Protein AF-A0A522ZZD4-F1 (afdb_monomer_lite)

Structure (mmCIF, N/CA/C/O backbone):
data_AF-A0A522ZZD4-F1
#
_entry.id   AF-A0A522ZZD4-F1
#
loop_
_atom_site.group_PDB
_atom_site.id
_atom_site.type_symbol
_atom_site.label_atom_id
_atom_site.label_alt_id
_atom_site.label_comp_id
_atom_site.label_asym_id
_atom_site.label_entity_id
_atom_site.label_seq_id
_atom_site.pdbx_PDB_ins_code
_atom_site.Cartn_x
_atom_site.Cartn_y
_atom_site.Cartn_z
_atom_site.occupancy
_atom_site.B_iso_or_equiv
_atom_site.auth_seq_id
_atom_site.auth_comp_id
_atom_site.auth_asym_id
_atom_site.auth_atom_id
_atom_site.pdbx_PDB_model_num
ATOM 1 N N . MET A 1 1 ? -0.680 14.739 0.933 1.00 58.50 1 MET A N 1
ATOM 2 C CA . MET A 1 1 ? 0.690 14.247 0.681 1.00 58.50 1 MET A CA 1
ATOM 3 C C . MET A 1 1 ? 0.895 14.346 -0.811 1.00 58.50 1 MET A C 1
ATOM 5 O O . MET A 1 1 ? 0.303 13.555 -1.534 1.00 58.50 1 MET A O 1
ATOM 9 N N . GLU A 1 2 ? 1.582 15.390 -1.259 1.00 68.25 2 GLU A N 1
ATOM 10 C CA . GLU A 1 2 ? 1.683 15.702 -2.690 1.00 68.25 2 GLU A CA 1
ATOM 11 C C . GLU A 1 2 ? 3.064 15.352 -3.245 1.00 68.25 2 GLU A C 1
ATOM 13 O O . GLU A 1 2 ? 3.187 15.039 -4.427 1.00 68.25 2 GLU A O 1
ATOM 18 N N . THR A 1 3 ? 4.095 15.348 -2.393 1.00 81.56 3 THR A N 1
ATOM 19 C CA . THR A 1 3 ? 5.483 15.125 -2.807 1.00 81.56 3 THR A CA 1
ATOM 20 C C . THR A 1 3 ? 6.153 13.970 -2.062 1.00 81.56 3 THR A C 1
ATOM 22 O O . THR A 1 3 ? 5.760 13.593 -0.956 1.00 81.56 3 THR A O 1
ATOM 25 N N . VAL A 1 4 ? 7.227 13.437 -2.653 1.00 81.94 4 VAL A N 1
ATOM 26 C CA . VAL A 1 4 ? 8.163 12.505 -1.995 1.00 81.94 4 VAL A CA 1
ATOM 27 C C . VAL A 1 4 ? 8.673 13.079 -0.679 1.00 81.94 4 VAL A C 1
ATOM 29 O O . VAL A 1 4 ? 8.734 12.376 0.328 1.00 81.94 4 VAL A O 1
ATOM 32 N N . GLN A 1 5 ? 9.013 14.368 -0.678 1.00 83.12 5 GLN A N 1
ATOM 33 C CA . GLN A 1 5 ? 9.547 15.032 0.500 1.00 83.12 5 GLN A CA 1
ATOM 34 C C . GLN A 1 5 ? 8.534 15.038 1.650 1.00 83.12 5 GLN A C 1
ATOM 36 O O . GLN A 1 5 ? 8.926 14.834 2.798 1.00 83.12 5 GLN A O 1
ATOM 41 N N . ASP A 1 6 ? 7.239 15.199 1.361 1.00 86.06 6 ASP A N 1
ATOM 42 C CA . ASP A 1 6 ? 6.188 15.111 2.381 1.00 86.06 6 ASP A CA 1
ATOM 43 C C . ASP A 1 6 ? 6.143 13.720 3.015 1.00 86.06 6 ASP A C 1
ATOM 45 O O . ASP A 1 6 ? 6.033 13.601 4.236 1.00 86.06 6 ASP A O 1
ATOM 49 N N . LEU A 1 7 ? 6.246 12.668 2.194 1.00 85.81 7 LEU A N 1
ATOM 50 C CA . LEU A 1 7 ? 6.256 11.290 2.676 1.00 85.81 7 LEU A CA 1
ATOM 51 C C . LEU A 1 7 ? 7.485 11.023 3.553 1.00 85.81 7 LEU A C 1
ATOM 53 O O . LEU A 1 7 ? 7.344 10.495 4.657 1.00 85.81 7 LEU A O 1
ATOM 57 N N . LEU A 1 8 ? 8.673 11.424 3.091 1.00 86.38 8 LEU A N 1
ATOM 58 C CA . LEU A 1 8 ? 9.921 11.310 3.849 1.00 86.38 8 LEU A CA 1
ATOM 59 C C . LEU A 1 8 ? 9.815 12.028 5.199 1.00 86.38 8 LEU A C 1
ATOM 61 O O . LEU A 1 8 ? 10.113 11.438 6.237 1.00 86.38 8 LEU A O 1
ATOM 65 N N . ASN A 1 9 ? 9.326 13.270 5.199 1.00 87.94 9 ASN A N 1
ATOM 66 C CA . ASN A 1 9 ? 9.159 14.071 6.410 1.00 87.94 9 ASN A CA 1
ATOM 67 C C . ASN A 1 9 ? 8.162 13.430 7.385 1.00 87.94 9 ASN A C 1
ATOM 69 O O . ASN A 1 9 ? 8.434 13.362 8.584 1.00 87.94 9 ASN A O 1
ATOM 73 N N . ALA A 1 10 ? 7.029 12.929 6.887 1.00 86.88 10 ALA A N 1
ATOM 74 C CA . ALA A 1 10 ? 6.026 12.255 7.706 1.00 86.88 10 ALA A CA 1
ATOM 75 C C . ALA A 1 10 ? 6.602 10.991 8.362 1.00 86.88 10 ALA A C 1
ATOM 77 O O . ALA A 1 10 ? 6.487 10.808 9.577 1.00 86.88 10 ALA A O 1
ATOM 78 N N . VAL A 1 11 ? 7.278 10.141 7.584 1.00 90.69 11 VAL A N 1
ATOM 79 C CA . VAL A 1 11 ? 7.876 8.899 8.090 1.00 90.69 11 VAL A CA 1
ATOM 80 C C . VAL A 1 11 ? 9.009 9.176 9.082 1.00 90.69 11 VAL A C 1
ATOM 82 O O . VAL A 1 11 ? 9.068 8.524 10.132 1.00 90.69 11 VAL A O 1
ATOM 85 N N . ALA A 1 12 ? 9.855 10.174 8.806 1.00 89.06 12 ALA A N 1
ATOM 86 C CA . ALA A 1 12 ? 10.918 10.627 9.705 1.00 89.06 12 ALA A CA 1
ATOM 87 C C . ALA A 1 12 ? 10.368 11.199 11.022 1.00 89.06 12 ALA A C 1
ATOM 89 O O . ALA A 1 12 ? 10.949 10.973 12.082 1.00 89.06 12 ALA A O 1
ATOM 90 N N . ALA A 1 13 ? 9.206 11.858 10.985 1.00 87.06 13 ALA A N 1
ATOM 91 C CA . ALA A 1 13 ? 8.480 12.315 12.171 1.00 87.06 13 ALA A CA 1
ATOM 92 C C . ALA A 1 13 ? 7.794 11.176 12.957 1.00 87.06 13 ALA A C 1
ATOM 94 O O . ALA A 1 13 ? 7.061 11.434 13.911 1.00 87.06 13 ALA A O 1
ATOM 95 N N . GLY A 1 14 ? 7.999 9.914 12.564 1.00 86.50 14 GLY A N 1
ATOM 96 C CA . GLY A 1 14 ? 7.390 8.749 13.205 1.00 86.50 14 GLY A CA 1
ATOM 97 C C . GLY A 1 14 ? 5.966 8.450 12.735 1.00 86.50 14 GLY A C 1
ATOM 98 O O . GLY A 1 14 ? 5.359 7.496 13.218 1.00 86.50 14 GLY A O 1
ATOM 99 N N . GLN A 1 15 ? 5.427 9.212 11.778 1.00 85.38 15 GLN A N 1
ATOM 100 C CA . GLN A 1 15 ? 4.124 8.902 11.195 1.00 85.38 15 GLN A CA 1
ATOM 101 C C . GLN A 1 15 ? 4.234 7.665 10.302 1.00 85.38 15 GLN A C 1
ATOM 103 O O . GLN A 1 15 ? 5.286 7.358 9.740 1.00 85.38 15 GLN A O 1
ATOM 108 N N . ARG A 1 16 ? 3.139 6.920 10.183 1.00 90.06 16 ARG A N 1
ATOM 109 C CA . ARG A 1 16 ? 3.070 5.689 9.387 1.00 90.06 16 ARG A CA 1
ATOM 110 C C . ARG A 1 16 ? 1.836 5.748 8.496 1.00 90.06 16 ARG A C 1
ATOM 112 O O . ARG A 1 16 ? 0.835 5.101 8.822 1.00 90.06 16 ARG A O 1
ATOM 119 N N . PRO A 1 17 ? 1.862 6.606 7.458 1.00 89.88 17 PRO A N 1
ATOM 120 C CA . PRO A 1 17 ? 0.695 6.848 6.627 1.00 89.88 17 PRO A CA 1
ATOM 121 C C . PRO A 1 17 ? 0.291 5.569 5.894 1.00 89.88 17 PRO A C 1
ATOM 123 O O . PRO A 1 17 ? 1.125 4.725 5.575 1.00 89.88 17 PRO A O 1
ATOM 126 N N . VAL A 1 18 ? -1.002 5.437 5.623 1.00 91.75 18 VAL A N 1
ATOM 127 C CA . VAL A 1 18 ? -1.542 4.391 4.748 1.00 91.75 18 VAL A CA 1
ATOM 128 C C . VAL A 1 18 ? -1.686 4.988 3.361 1.00 91.75 18 VAL A C 1
ATOM 130 O O . VAL A 1 18 ? -2.263 6.066 3.200 1.00 91.75 18 VAL A O 1
ATOM 133 N N . ALA A 1 19 ? -1.173 4.271 2.376 1.00 93.75 19 ALA A N 1
ATOM 134 C CA . ALA A 1 19 ? -1.301 4.597 0.972 1.00 93.75 19 ALA A CA 1
ATOM 135 C C . ALA A 1 19 ? -2.343 3.679 0.320 1.00 93.75 19 ALA A C 1
ATOM 137 O O . ALA A 1 19 ? -2.433 2.496 0.658 1.00 93.75 19 ALA A O 1
ATOM 138 N N . THR A 1 20 ? -3.133 4.230 -0.600 1.00 95.38 20 THR A N 1
ATOM 139 C CA . THR A 1 20 ? -3.886 3.456 -1.593 1.00 95.38 20 THR A CA 1
ATOM 140 C C . THR A 1 20 ? -3.103 3.504 -2.896 1.00 95.38 20 THR A C 1
ATOM 142 O O . THR A 1 20 ? -2.722 4.586 -3.336 1.00 95.38 20 THR A O 1
ATOM 145 N N . PHE A 1 21 ? -2.830 2.349 -3.493 1.00 96.31 21 PHE A N 1
ATOM 146 C CA . PHE A 1 21 ? -2.100 2.287 -4.753 1.00 96.31 21 PHE A CA 1
ATOM 147 C C . PHE A 1 21 ? -3.012 2.652 -5.924 1.00 96.31 21 PHE A C 1
ATOM 149 O O . PHE A 1 21 ? -4.155 2.201 -6.003 1.00 96.31 21 PHE A O 1
ATOM 156 N N . GLU A 1 22 ? -2.509 3.494 -6.816 1.00 96.69 22 GLU A N 1
ATOM 157 C CA . GLU A 1 22 ? -3.235 4.028 -7.964 1.00 96.69 22 GLU A CA 1
ATOM 158 C C . GLU A 1 22 ? -2.970 3.209 -9.226 1.00 96.69 22 GLU A C 1
ATOM 160 O O . GLU A 1 22 ? -2.083 2.356 -9.278 1.00 96.69 22 GLU A O 1
ATOM 165 N N . ARG A 1 23 ? -3.755 3.484 -10.271 1.00 93.94 23 ARG A N 1
ATOM 166 C CA . ARG A 1 23 ? -3.535 2.897 -11.598 1.00 93.94 23 ARG A CA 1
ATOM 167 C C . ARG A 1 23 ? -2.179 3.355 -12.133 1.00 93.94 23 ARG A C 1
ATOM 169 O O . ARG A 1 23 ? -2.006 4.544 -12.389 1.00 93.94 23 ARG A O 1
ATOM 176 N N . GLY A 1 24 ? -1.262 2.412 -12.324 1.00 93.56 24 GLY A N 1
ATOM 177 C CA . GLY A 1 24 ? 0.119 2.680 -12.731 1.00 93.56 24 GLY A CA 1
ATOM 178 C C . GLY A 1 24 ? 1.142 2.143 -11.739 1.00 93.56 24 GLY A C 1
ATOM 179 O O . GLY A 1 24 ? 2.321 2.085 -12.074 1.00 93.56 24 GLY A O 1
ATOM 180 N N . ILE A 1 25 ? 0.712 1.707 -10.546 1.00 96.00 25 ILE A N 1
ATOM 181 C CA . ILE A 1 25 ? 1.588 0.934 -9.661 1.00 96.00 25 ILE A CA 1
ATOM 182 C C . ILE A 1 25 ? 2.073 -0.332 -10.371 1.00 96.00 25 ILE A C 1
ATOM 184 O O . ILE A 1 25 ? 3.252 -0.647 -10.295 1.00 96.00 25 ILE A O 1
ATOM 188 N N . GLU A 1 26 ? 1.196 -0.977 -11.144 1.00 94.56 26 GLU A N 1
ATOM 189 C CA . GLU A 1 26 ? 1.462 -2.232 -11.853 1.00 94.56 26 GLU A CA 1
ATOM 190 C C . GLU A 1 26 ? 2.500 -2.103 -12.981 1.00 94.56 26 GLU A C 1
ATOM 192 O O . GLU A 1 26 ? 2.943 -3.119 -13.509 1.00 94.56 26 GLU A O 1
ATOM 197 N N . ASP A 1 27 ? 2.883 -0.875 -13.351 1.00 93.06 27 ASP A N 1
ATOM 198 C CA . ASP A 1 27 ? 3.942 -0.615 -14.332 1.00 93.06 27 ASP A CA 1
ATOM 199 C C . ASP A 1 27 ? 5.348 -0.800 -13.730 1.00 93.06 27 ASP A C 1
ATOM 201 O O . ASP A 1 27 ? 6.337 -0.768 -14.463 1.00 93.06 27 ASP A O 1
ATOM 205 N N . LEU A 1 28 ? 5.459 -0.940 -12.403 1.00 92.50 28 LEU A N 1
ATOM 206 C CA . LEU A 1 28 ? 6.723 -1.254 -11.746 1.00 92.50 28 LEU A CA 1
ATOM 207 C C . LEU A 1 28 ? 7.068 -2.738 -11.928 1.00 92.50 28 LEU A C 1
ATOM 209 O O . LEU A 1 28 ? 6.207 -3.615 -11.868 1.00 92.50 28 LEU A O 1
ATOM 213 N N . ASP A 1 29 ? 8.353 -3.028 -12.106 1.00 87.38 29 ASP A N 1
ATOM 214 C CA . ASP A 1 29 ? 8.823 -4.400 -12.280 1.00 87.38 29 ASP A CA 1
ATOM 215 C C . ASP A 1 29 ? 8.850 -5.168 -10.944 1.00 87.38 29 ASP A C 1
ATOM 217 O O . ASP A 1 29 ? 9.307 -4.654 -9.923 1.00 87.38 29 ASP A O 1
ATOM 221 N N . ASP A 1 30 ? 8.405 -6.431 -10.971 1.00 86.06 30 ASP A N 1
ATOM 222 C CA . ASP A 1 30 ? 8.463 -7.391 -9.848 1.00 86.06 30 ASP A CA 1
ATOM 223 C C . ASP A 1 30 ? 7.804 -6.907 -8.536 1.00 86.06 30 ASP A C 1
ATOM 225 O O . ASP A 1 30 ? 8.288 -7.131 -7.418 1.00 86.06 30 ASP A O 1
ATOM 229 N N . ILE A 1 31 ? 6.657 -6.239 -8.658 1.00 91.31 31 ILE A N 1
ATOM 230 C CA . ILE A 1 31 ? 5.886 -5.762 -7.509 1.00 91.31 31 ILE A CA 1
ATOM 231 C C . ILE A 1 31 ? 4.614 -6.588 -7.262 1.00 91.31 31 ILE A C 1
ATOM 233 O O . ILE A 1 31 ? 4.010 -7.140 -8.178 1.00 91.31 31 ILE A O 1
ATOM 237 N N . TYR A 1 32 ? 4.206 -6.674 -5.995 1.00 91.56 32 TYR A N 1
ATOM 238 C CA . TYR A 1 32 ? 2.922 -7.248 -5.586 1.00 91.56 32 TYR A CA 1
ATOM 239 C C . TYR A 1 32 ? 1.723 -6.280 -5.705 1.00 91.56 32 TYR A C 1
ATOM 241 O O . TYR A 1 32 ? 0.669 -6.729 -6.153 1.00 91.56 32 TYR A O 1
ATOM 249 N N . PRO A 1 33 ? 1.802 -4.997 -5.283 1.00 95.69 33 PRO A N 1
ATOM 250 C CA . PRO A 1 33 ? 0.608 -4.160 -5.195 1.00 95.69 33 PRO A CA 1
ATOM 251 C C . PRO A 1 33 ? -0.089 -3.918 -6.537 1.00 95.69 33 PRO A C 1
ATOM 253 O O . PRO A 1 33 ? 0.542 -3.573 -7.529 1.00 95.69 33 PRO A O 1
ATOM 256 N N . GLU A 1 34 ? -1.419 -3.995 -6.514 1.00 96.31 34 GLU A N 1
ATOM 257 C CA . GLU A 1 34 ? -2.298 -3.626 -7.627 1.00 96.31 34 GLU A CA 1
ATOM 258 C C . GLU A 1 34 ? -3.122 -2.373 -7.304 1.00 96.31 34 GLU A C 1
ATOM 260 O O . GLU A 1 34 ? -3.325 -2.019 -6.135 1.00 96.31 34 GLU A O 1
ATOM 265 N N . ALA A 1 35 ? -3.661 -1.712 -8.333 1.00 96.69 35 ALA A N 1
ATOM 266 C CA . ALA A 1 35 ? -4.500 -0.535 -8.148 1.00 96.69 35 ALA A CA 1
ATOM 267 C C . ALA A 1 35 ? -5.705 -0.823 -7.229 1.00 96.69 35 ALA A C 1
ATOM 269 O O . ALA A 1 35 ? -6.511 -1.725 -7.472 1.00 96.69 35 ALA A O 1
ATOM 270 N N . GLY A 1 36 ? -5.857 -0.000 -6.190 1.00 95.31 36 GLY A N 1
ATOM 271 C CA . GLY A 1 36 ? -6.879 -0.107 -5.148 1.00 95.31 36 GLY A CA 1
ATOM 272 C C . GLY A 1 36 ? -6.428 -0.845 -3.883 1.00 95.31 36 GLY A C 1
ATOM 273 O O . GLY A 1 36 ? -7.119 -0.763 -2.858 1.00 95.31 36 GLY A O 1
ATOM 274 N N . MET A 1 37 ? -5.280 -1.531 -3.918 1.00 96.31 37 MET A N 1
ATOM 275 C CA . MET A 1 37 ? -4.689 -2.126 -2.721 1.00 96.31 37 MET A CA 1
ATOM 276 C C . MET A 1 37 ? -4.211 -1.054 -1.743 1.00 96.31 37 MET A C 1
ATOM 278 O O . MET A 1 37 ? -4.001 0.108 -2.098 1.00 96.31 37 MET A O 1
ATOM 282 N N . ARG A 1 38 ? -4.036 -1.457 -0.485 1.00 95.62 38 ARG A N 1
ATOM 283 C CA . ARG A 1 38 ? -3.597 -0.585 0.602 1.00 95.62 38 ARG A CA 1
ATOM 284 C C . ARG A 1 38 ? -2.404 -1.165 1.336 1.00 95.62 38 ARG A C 1
ATOM 286 O O . ARG A 1 38 ? -2.330 -2.372 1.564 1.00 95.62 38 ARG A O 1
ATOM 293 N N . ALA A 1 39 ? -1.508 -0.282 1.753 1.00 96.00 39 ALA A N 1
ATOM 294 C CA . ALA A 1 39 ? -0.396 -0.623 2.626 1.00 96.00 39 ALA A CA 1
ATOM 295 C C . ALA A 1 39 ? -0.075 0.522 3.577 1.00 96.00 39 ALA A C 1
ATOM 297 O O . ALA A 1 39 ? -0.264 1.697 3.258 1.00 96.00 39 ALA A O 1
ATOM 298 N N . ARG A 1 40 ? 0.464 0.171 4.741 1.00 95.06 40 ARG A N 1
ATOM 299 C CA . ARG A 1 40 ? 1.110 1.128 5.633 1.00 95.06 40 ARG A CA 1
ATOM 300 C C . ARG A 1 40 ? 2.537 1.367 5.154 1.00 95.06 40 ARG A C 1
ATOM 302 O O . ARG A 1 40 ? 3.289 0.411 4.986 1.00 95.06 40 ARG A O 1
ATOM 309 N N . ILE A 1 41 ? 2.933 2.625 5.016 1.00 95.38 41 ILE A N 1
ATOM 310 C CA . ILE A 1 41 ? 4.328 2.984 4.767 1.00 95.38 41 ILE A CA 1
ATOM 311 C C . ILE A 1 41 ? 5.089 2.926 6.094 1.00 95.38 41 ILE A C 1
ATOM 313 O O . ILE A 1 41 ? 4.774 3.664 7.035 1.00 95.38 41 ILE A O 1
ATOM 317 N N . VAL A 1 42 ? 6.064 2.019 6.187 1.00 95.50 42 VAL A N 1
ATOM 318 C CA . VAL A 1 42 ? 6.827 1.760 7.420 1.00 95.50 42 VAL A CA 1
ATOM 319 C C . VAL A 1 42 ? 8.173 2.472 7.446 1.00 95.50 42 VAL A C 1
ATOM 321 O O . VAL A 1 42 ? 8.581 2.963 8.500 1.00 95.50 42 VAL A O 1
ATOM 324 N N . ALA A 1 43 ? 8.820 2.579 6.290 1.00 94.62 43 ALA A N 1
ATOM 325 C CA . ALA A 1 43 ? 10.065 3.304 6.103 1.00 94.62 43 ALA A CA 1
ATOM 326 C C . ALA A 1 43 ? 10.086 3.937 4.709 1.00 94.62 43 ALA A C 1
ATOM 328 O O . ALA A 1 43 ? 9.447 3.446 3.781 1.00 94.62 43 ALA A O 1
ATOM 329 N N . CYS A 1 44 ? 10.811 5.040 4.581 1.00 93.38 44 CYS A N 1
ATOM 330 C CA . CYS A 1 44 ? 11.059 5.702 3.313 1.00 93.38 44 CYS A CA 1
ATOM 331 C C . CYS A 1 44 ? 12.473 6.278 3.375 1.00 93.38 44 CYS A C 1
ATOM 333 O O . CYS A 1 44 ? 12.819 6.933 4.365 1.00 93.38 44 CYS A O 1
ATOM 335 N N . SER A 1 45 ? 13.293 6.008 2.369 1.00 91.62 45 SER A N 1
ATOM 336 C CA . SER A 1 45 ? 14.638 6.568 2.265 1.00 91.62 45 SER A CA 1
ATOM 337 C C . SER A 1 45 ? 14.962 6.917 0.826 1.00 91.62 45 SER A C 1
ATOM 339 O O . SER A 1 45 ? 14.607 6.180 -0.088 1.00 91.62 45 SER A O 1
ATOM 341 N N . ASP A 1 46 ? 15.677 8.021 0.643 1.00 87.69 46 ASP A N 1
ATOM 342 C CA . ASP A 1 46 ? 16.409 8.249 -0.598 1.00 87.69 46 ASP A CA 1
ATOM 343 C C . ASP A 1 46 ? 17.502 7.175 -0.702 1.00 87.69 46 ASP A C 1
ATOM 345 O O . ASP A 1 46 ? 18.179 6.874 0.295 1.00 87.69 46 ASP A O 1
ATOM 349 N N . SER A 1 47 ? 17.608 6.539 -1.866 1.00 78.56 47 SER A N 1
ATOM 350 C CA . SER A 1 47 ? 18.561 5.467 -2.127 1.00 78.56 47 SER A CA 1
ATOM 351 C C . SER A 1 47 ? 19.954 5.920 -1.713 1.00 78.56 47 SER A C 1
ATOM 353 O O . SER A 1 47 ? 20.426 7.020 -2.022 1.00 78.56 47 SER A O 1
ATOM 355 N N . ARG A 1 48 ? 20.669 5.028 -1.024 1.00 60.69 48 ARG A N 1
ATOM 356 C CA . ARG A 1 48 ? 22.031 5.300 -0.542 1.00 60.69 48 ARG A CA 1
ATOM 357 C C . ARG A 1 48 ? 23.033 5.542 -1.676 1.00 60.69 48 ARG A C 1
ATOM 359 O O . ARG A 1 48 ? 24.170 5.914 -1.390 1.00 60.69 48 ARG A O 1
ATOM 366 N N . TYR A 1 49 ? 22.641 5.306 -2.927 1.00 68.31 49 TYR A N 1
ATOM 367 C CA . TYR A 1 49 ? 23.516 5.348 -4.092 1.00 68.31 49 TYR A CA 1
ATOM 368 C C . TYR A 1 49 ? 23.405 6.645 -4.905 1.00 68.31 49 TYR A C 1
ATOM 370 O O . TYR A 1 49 ? 24.200 6.834 -5.823 1.00 68.31 49 TYR A O 1
ATOM 378 N N . GLY A 1 50 ? 22.494 7.562 -4.550 1.00 73.62 50 GLY A N 1
ATOM 379 C CA . GLY A 1 50 ? 22.370 8.862 -5.224 1.00 73.62 50 GLY A CA 1
ATOM 380 C C . GLY A 1 50 ? 21.938 8.760 -6.691 1.00 73.62 50 GLY A C 1
ATOM 381 O O . GLY A 1 50 ? 22.182 9.670 -7.478 1.00 73.62 50 GLY A O 1
ATOM 382 N N . ASP A 1 51 ? 21.309 7.647 -7.060 1.00 85.00 51 ASP A N 1
ATOM 383 C CA . ASP A 1 51 ? 20.765 7.351 -8.387 1.00 85.00 51 ASP A CA 1
ATOM 384 C C . ASP A 1 51 ? 19.370 7.954 -8.610 1.00 85.00 51 ASP A C 1
ATOM 386 O O . ASP A 1 51 ? 18.769 7.762 -9.667 1.00 85.00 51 ASP A O 1
ATOM 390 N N . GLY A 1 52 ? 18.862 8.715 -7.637 1.00 88.69 52 GLY A N 1
ATOM 391 C CA . GLY A 1 52 ? 17.523 9.283 -7.690 1.00 88.69 52 GLY A CA 1
ATOM 392 C C . GLY A 1 52 ? 16.443 8.214 -7.566 1.00 88.69 52 GLY A C 1
ATOM 393 O O . GLY A 1 52 ? 15.375 8.384 -8.144 1.00 88.69 52 GLY A O 1
ATOM 394 N N . ILE A 1 53 ? 16.714 7.118 -6.852 1.00 91.94 53 ILE A N 1
ATOM 395 C CA . ILE A 1 53 ? 15.714 6.114 -6.484 1.00 91.94 53 ILE A CA 1
ATOM 396 C C . ILE A 1 53 ? 15.251 6.364 -5.049 1.00 91.94 53 ILE A C 1
ATOM 398 O O . ILE A 1 53 ? 16.032 6.726 -4.179 1.00 91.94 53 ILE A O 1
ATOM 402 N N . ILE A 1 54 ? 13.967 6.165 -4.788 1.00 91.69 54 ILE A N 1
ATOM 403 C CA . ILE A 1 54 ? 13.376 6.238 -3.456 1.00 91.69 54 ILE A CA 1
ATOM 404 C C . ILE A 1 54 ? 12.902 4.846 -3.073 1.00 91.69 54 ILE A C 1
ATOM 406 O O . ILE A 1 54 ? 12.091 4.243 -3.780 1.00 91.69 54 ILE A O 1
ATOM 410 N N . ASP A 1 55 ? 13.360 4.388 -1.916 1.00 94.25 55 ASP A N 1
ATOM 411 C CA . ASP A 1 55 ? 12.989 3.109 -1.336 1.00 94.25 55 ASP A CA 1
ATOM 412 C C . ASP A 1 55 ? 11.829 3.336 -0.366 1.00 94.25 55 ASP A C 1
ATOM 414 O O . ASP A 1 55 ? 11.982 4.006 0.660 1.00 94.25 55 ASP A O 1
ATOM 418 N N . VAL A 1 56 ? 10.664 2.767 -0.660 1.00 95.19 56 VAL A N 1
ATOM 419 C CA . VAL A 1 56 ? 9.477 2.854 0.195 1.00 95.19 56 VAL A CA 1
ATOM 420 C C . VAL A 1 56 ? 9.139 1.464 0.707 1.00 95.19 56 VAL A C 1
ATOM 422 O O . VAL A 1 56 ? 8.658 0.608 -0.033 1.00 95.19 56 VAL A O 1
ATOM 425 N N . GLN A 1 57 ? 9.378 1.229 1.993 1.00 96.62 57 GLN A N 1
ATOM 426 C CA . GLN A 1 57 ? 9.001 -0.020 2.635 1.00 96.62 57 GLN A CA 1
ATOM 427 C C . GLN A 1 57 ? 7.522 0.029 3.029 1.00 96.62 57 GLN A C 1
ATOM 429 O O . GLN A 1 57 ? 7.082 0.915 3.770 1.00 96.62 57 GLN A O 1
ATOM 434 N N . CYS A 1 58 ? 6.770 -0.957 2.556 1.00 97.25 58 CYS A N 1
ATOM 435 C CA . CYS A 1 58 ? 5.332 -1.092 2.729 1.00 97.25 58 CYS A CA 1
ATOM 436 C C . CYS A 1 58 ? 5.002 -2.350 3.539 1.00 97.25 58 CYS A C 1
ATOM 438 O O . CYS A 1 58 ? 5.592 -3.405 3.315 1.00 97.25 58 CYS A O 1
ATOM 440 N N . SER A 1 59 ? 4.021 -2.250 4.438 1.00 96.88 59 SER A N 1
ATOM 441 C CA . SER A 1 59 ? 3.425 -3.381 5.156 1.00 96.88 59 SER A CA 1
ATOM 442 C C . SER A 1 59 ? 1.961 -3.555 4.749 1.00 96.88 59 SER A C 1
ATOM 444 O O . SER A 1 59 ? 1.147 -2.633 4.872 1.00 96.88 59 SER A O 1
ATOM 446 N N . PHE A 1 60 ? 1.634 -4.744 4.250 1.00 96.50 60 PHE A N 1
ATOM 447 C CA . PHE A 1 60 ? 0.326 -5.115 3.705 1.00 96.50 60 PHE A CA 1
ATOM 448 C C . PHE A 1 60 ? -0.523 -5.933 4.679 1.00 96.50 60 PHE A C 1
ATOM 450 O O . PHE A 1 60 ? -1.721 -6.071 4.446 1.00 96.50 60 PHE A O 1
ATOM 457 N N . GLY A 1 61 ? 0.069 -6.473 5.751 1.00 94.12 61 GLY A N 1
ATOM 458 C CA . GLY A 1 61 ? -0.596 -7.446 6.628 1.00 94.12 61 GLY A CA 1
ATOM 459 C C . GLY A 1 61 ? -1.894 -6.931 7.256 1.00 94.12 61 GLY A C 1
ATOM 460 O O . GLY A 1 61 ? -2.889 -7.641 7.320 1.00 94.12 61 GLY A O 1
ATOM 461 N N . GLU A 1 62 ? -1.943 -5.655 7.640 1.00 88.62 62 GLU A N 1
ATOM 462 C CA . GLU A 1 62 ? -3.157 -5.051 8.215 1.00 88.62 62 GLU A CA 1
ATOM 463 C C . GLU A 1 62 ? -4.317 -4.919 7.217 1.00 88.62 62 GLU A C 1
ATOM 465 O O . GLU A 1 62 ? -5.475 -4.780 7.614 1.00 88.62 62 GLU A O 1
ATOM 470 N N . PHE A 1 63 ? -4.006 -4.952 5.922 1.00 92.75 63 PHE A N 1
ATOM 471 C CA . PHE A 1 63 ? -4.957 -4.790 4.829 1.00 92.75 63 PHE A CA 1
ATOM 472 C C . PHE A 1 63 ? -5.126 -6.078 4.020 1.00 92.75 63 PHE A C 1
ATOM 474 O O . PHE A 1 63 ? -5.730 -6.029 2.954 1.00 92.75 63 PHE A O 1
ATOM 481 N N . GLU A 1 64 ? -4.636 -7.223 4.505 1.00 94.44 64 GLU A N 1
ATOM 482 C CA . GLU A 1 64 ? -4.647 -8.498 3.776 1.00 94.44 64 GLU A CA 1
ATOM 483 C C . GLU A 1 64 ? -6.051 -8.858 3.278 1.00 94.44 64 GLU A C 1
ATOM 485 O O . GLU A 1 64 ? -6.252 -9.012 2.079 1.00 94.44 64 GLU A O 1
ATOM 490 N N . ALA A 1 65 ? -7.056 -8.866 4.160 1.00 89.56 65 ALA A N 1
ATOM 491 C CA . ALA A 1 65 ? -8.434 -9.194 3.785 1.00 89.56 65 ALA A CA 1
ATOM 492 C C . ALA A 1 65 ? -9.027 -8.244 2.725 1.00 89.56 65 ALA A C 1
ATOM 494 O O . ALA A 1 65 ? -9.815 -8.670 1.882 1.00 89.56 65 ALA A O 1
ATOM 495 N N . HIS A 1 66 ? -8.654 -6.958 2.758 1.00 91.44 66 HIS A N 1
ATOM 496 C CA . HIS A 1 66 ? -9.060 -5.975 1.745 1.00 91.44 66 HIS A CA 1
ATOM 497 C C . HIS A 1 66 ? -8.325 -6.218 0.423 1.00 91.44 66 HIS A C 1
ATOM 499 O O . HIS A 1 66 ? -8.954 -6.255 -0.630 1.00 91.44 66 HIS A O 1
ATOM 505 N N . ASN A 1 67 ? -7.010 -6.426 0.479 1.00 95.56 67 ASN A N 1
ATOM 506 C CA . ASN A 1 67 ? -6.159 -6.616 -0.692 1.00 95.56 67 ASN A CA 1
ATOM 507 C C . ASN A 1 67 ? -6.470 -7.934 -1.414 1.00 95.56 67 ASN A C 1
ATOM 509 O O . ASN A 1 67 ? -6.580 -7.927 -2.635 1.00 95.56 67 ASN A O 1
ATOM 513 N N . MET A 1 68 ? -6.718 -9.026 -0.681 1.00 95.75 68 MET A N 1
ATOM 514 C CA . MET A 1 68 ? -7.133 -10.322 -1.237 1.00 95.75 68 MET A CA 1
ATOM 515 C C . MET A 1 68 ? -8.396 -10.221 -2.100 1.00 95.75 68 MET A C 1
ATOM 517 O O . MET A 1 68 ? -8.529 -10.944 -3.081 1.00 95.75 68 MET A O 1
ATOM 521 N N . ALA A 1 69 ? -9.329 -9.327 -1.757 1.00 94.19 69 ALA A N 1
ATOM 522 C CA . ALA A 1 69 ? -10.548 -9.119 -2.539 1.00 94.19 69 ALA A CA 1
ATOM 523 C C . ALA A 1 69 ? -10.305 -8.365 -3.863 1.00 94.19 69 ALA A C 1
ATOM 525 O O . ALA A 1 69 ? -11.200 -8.317 -4.707 1.00 94.19 69 ALA A O 1
ATOM 526 N N . ILE A 1 70 ? -9.127 -7.753 -4.025 1.00 96.25 70 ILE A N 1
ATOM 527 C CA . ILE A 1 70 ? -8.739 -6.935 -5.182 1.00 96.25 70 ILE A CA 1
ATOM 528 C C . ILE A 1 70 ? -7.775 -7.684 -6.109 1.00 96.25 70 ILE A C 1
ATOM 530 O O . ILE A 1 70 ? -7.727 -7.356 -7.293 1.00 96.25 70 ILE A O 1
ATOM 534 N N . GLU A 1 71 ? -7.052 -8.686 -5.598 1.00 96.00 71 GLU A N 1
ATOM 535 C CA . GLU A 1 71 ? -6.062 -9.448 -6.365 1.00 96.00 71 GLU A CA 1
ATOM 536 C C . GLU A 1 71 ? -6.599 -9.963 -7.698 1.00 96.00 71 GLU A C 1
ATOM 538 O O . GLU A 1 71 ? -7.646 -10.619 -7.774 1.00 96.00 71 GLU A O 1
ATOM 543 N N . ARG A 1 72 ? -5.823 -9.732 -8.755 1.00 95.81 72 ARG A N 1
ATOM 544 C CA . ARG A 1 72 ? -6.093 -10.286 -10.074 1.00 95.81 72 ARG A CA 1
ATOM 545 C C . ARG A 1 72 ? -5.315 -11.586 -10.281 1.00 95.81 72 ARG A C 1
ATOM 547 O O . ARG A 1 72 ? -4.223 -11.776 -9.742 1.00 95.81 72 ARG A O 1
ATOM 554 N N . PRO A 1 73 ? -5.856 -12.502 -11.099 1.00 95.81 73 PRO A N 1
ATOM 555 C CA . PRO A 1 73 ? -5.188 -13.748 -11.440 1.00 95.81 73 PRO A CA 1
ATOM 556 C C . PRO A 1 73 ? -4.077 -13.523 -12.484 1.00 95.81 73 PRO A C 1
ATOM 558 O O . PRO A 1 73 ? -4.215 -13.917 -13.640 1.00 95.81 73 PRO A O 1
ATOM 561 N N . ASN A 1 74 ? -2.985 -12.864 -12.091 1.00 93.81 74 ASN A N 1
ATOM 562 C CA . ASN A 1 74 ? -1.879 -12.496 -12.986 1.00 93.81 74 ASN A CA 1
ATOM 563 C C . ASN A 1 74 ? -0.653 -13.422 -12.876 1.00 93.81 74 ASN A C 1
ATOM 565 O O . ASN A 1 74 ? 0.310 -13.252 -13.621 1.00 93.81 74 ASN A O 1
ATOM 569 N N . TYR A 1 75 ? -0.682 -14.413 -11.981 1.00 93.44 75 TYR A N 1
ATOM 570 C CA . TYR A 1 75 ? 0.403 -15.377 -11.802 1.00 93.44 75 TYR A CA 1
ATOM 571 C C . TYR A 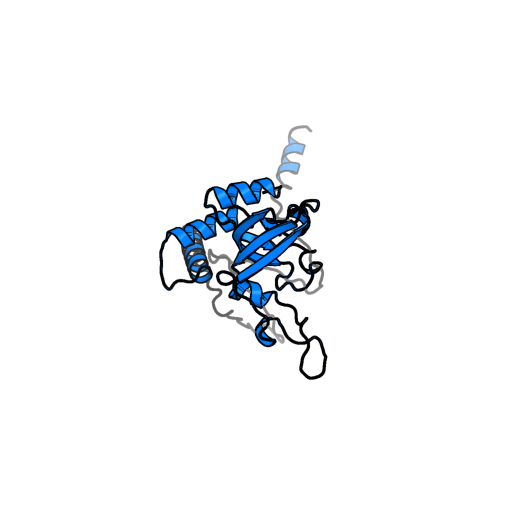1 75 ? 0.135 -16.676 -12.562 1.00 93.44 75 TYR A C 1
ATOM 573 O O . TYR A 1 75 ? -1.008 -17.127 -12.700 1.00 93.44 75 TYR A O 1
ATOM 581 N N . TYR A 1 76 ? 1.216 -17.278 -13.051 1.00 95.88 76 TYR A N 1
ATOM 582 C CA . TYR A 1 76 ? 1.176 -18.453 -13.909 1.00 95.88 76 TYR A CA 1
ATOM 583 C C . TYR A 1 76 ? 0.994 -19.741 -13.099 1.00 95.88 76 TYR A C 1
ATOM 585 O O . TYR A 1 76 ? 1.696 -19.971 -12.114 1.00 95.88 76 TYR A O 1
ATOM 593 N N . ASP A 1 77 ? 0.053 -20.583 -13.523 1.00 97.12 77 ASP A N 1
ATOM 594 C CA . ASP A 1 77 ? -0.087 -21.951 -13.030 1.00 97.12 77 ASP A CA 1
ATOM 595 C C . ASP A 1 77 ? 0.989 -22.887 -13.620 1.00 97.12 77 ASP A C 1
ATOM 597 O O . ASP A 1 77 ? 1.857 -22.477 -14.392 1.00 97.12 77 ASP A O 1
ATOM 601 N N . GLN A 1 78 ? 0.946 -24.170 -13.244 1.00 96.50 78 GLN A N 1
ATOM 602 C CA . GLN A 1 78 ? 1.895 -25.182 -13.732 1.00 96.50 78 GLN A CA 1
ATOM 603 C C . GLN A 1 78 ? 1.824 -25.397 -15.253 1.00 96.50 78 GLN A C 1
ATOM 605 O O . GLN A 1 78 ? 2.799 -25.857 -15.844 1.00 96.50 78 GLN A O 1
ATOM 610 N N . ASP A 1 79 ? 0.701 -25.038 -15.877 1.00 96.81 79 ASP A N 1
ATOM 611 C CA . ASP A 1 79 ? 0.474 -25.143 -17.318 1.00 96.81 79 ASP A CA 1
ATOM 612 C C . ASP A 1 79 ? 0.899 -23.864 -18.068 1.00 96.81 79 ASP A C 1
ATOM 614 O O . ASP A 1 79 ? 0.738 -23.774 -19.286 1.00 96.81 79 ASP A O 1
ATOM 618 N N . GLY A 1 80 ? 1.434 -22.861 -17.361 1.00 96.06 80 GLY A N 1
ATOM 619 C CA . GLY A 1 80 ? 1.856 -21.592 -17.946 1.00 96.06 80 GLY A CA 1
ATOM 620 C C . GLY A 1 80 ? 0.697 -20.656 -18.295 1.00 96.06 80 GLY A C 1
ATOM 621 O O . GLY A 1 80 ? 0.860 -19.793 -19.157 1.00 96.06 80 GLY A O 1
ATOM 622 N N . ASN A 1 81 ? -0.461 -20.778 -17.635 1.00 97.12 81 ASN A N 1
ATOM 623 C CA . ASN A 1 81 ? -1.586 -19.854 -17.804 1.00 97.12 81 ASN A CA 1
ATOM 624 C C . ASN A 1 81 ? -1.679 -18.863 -16.629 1.00 97.12 81 ASN A C 1
ATOM 626 O O . ASN A 1 81 ? -1.640 -19.299 -15.478 1.00 97.12 81 ASN A O 1
ATOM 630 N N . PRO A 1 82 ? -1.879 -17.551 -16.872 1.00 95.62 82 PRO A N 1
ATOM 631 C CA . PRO A 1 82 ? -2.084 -16.567 -15.810 1.00 95.62 82 PRO A CA 1
ATOM 632 C C . PRO A 1 82 ? -3.480 -16.748 -15.197 1.00 95.62 82 PRO A C 1
ATOM 634 O O . PRO A 1 82 ? -4.491 -16.329 -15.766 1.00 95.62 82 PRO A O 1
ATOM 637 N N . ARG A 1 83 ? -3.548 -17.485 -14.087 1.00 96.62 83 ARG A N 1
ATOM 638 C CA . ARG A 1 83 ? -4.803 -17.896 -13.428 1.00 96.62 83 ARG A CA 1
ATOM 639 C C . ARG A 1 83 ? -4.757 -17.824 -11.910 1.00 96.62 83 ARG A C 1
ATOM 641 O O . ARG A 1 83 ? -5.803 -17.952 -11.278 1.00 96.62 83 ARG A O 1
ATOM 648 N N . LEU A 1 84 ? -3.574 -17.646 -11.337 1.00 97.50 84 LEU A N 1
ATOM 649 C CA . LEU A 1 84 ? -3.373 -17.628 -9.898 1.00 97.50 84 LEU A CA 1
ATOM 650 C C . LEU A 1 84 ? -3.277 -16.190 -9.401 1.00 97.50 84 LEU A C 1
ATOM 652 O O . LEU A 1 84 ? -2.686 -15.332 -10.059 1.00 97.50 84 LEU A O 1
ATOM 656 N N . THR A 1 85 ? -3.839 -15.931 -8.226 1.00 97.06 85 THR A N 1
ATOM 657 C CA . THR A 1 85 ? -3.545 -14.706 -7.473 1.00 97.06 85 THR A CA 1
ATOM 658 C C . THR A 1 85 ? -2.187 -14.810 -6.772 1.00 97.06 85 THR A C 1
ATOM 660 O O . THR A 1 85 ? -1.613 -15.902 -6.685 1.00 97.06 85 THR A O 1
ATOM 663 N N . ALA A 1 86 ? -1.663 -13.702 -6.236 1.00 95.94 86 ALA A N 1
ATOM 664 C CA . ALA A 1 86 ? -0.377 -13.715 -5.533 1.00 95.94 86 ALA A CA 1
ATOM 665 C C . ALA A 1 86 ? -0.383 -14.680 -4.335 1.00 95.94 86 ALA A C 1
ATOM 667 O O . ALA A 1 86 ? 0.588 -15.412 -4.128 1.00 95.94 86 ALA A O 1
ATOM 668 N N . HIS A 1 87 ? -1.494 -14.744 -3.588 1.00 96.56 87 HIS A N 1
ATOM 669 C CA . HIS A 1 87 ? -1.657 -15.707 -2.494 1.00 96.56 87 HIS A CA 1
ATOM 670 C C . HIS A 1 87 ? -1.648 -17.152 -2.997 1.00 96.56 87 HIS A C 1
ATOM 672 O O . HIS A 1 87 ? -0.953 -17.998 -2.437 1.00 96.56 87 HIS A O 1
ATOM 678 N N . GLN A 1 88 ? -2.386 -17.447 -4.070 1.00 97.06 88 GLN A N 1
ATOM 679 C CA . GLN A 1 88 ? -2.457 -18.802 -4.627 1.00 97.06 88 GLN A CA 1
ATOM 680 C C . GLN A 1 88 ? -1.111 -19.272 -5.193 1.00 97.06 88 GLN A C 1
ATOM 682 O O . GLN A 1 88 ? -0.789 -20.455 -5.108 1.00 97.06 88 GLN A O 1
ATOM 687 N N . ALA A 1 89 ? -0.318 -18.349 -5.740 1.00 96.06 89 ALA A N 1
ATOM 688 C CA . ALA A 1 89 ? 1.015 -18.620 -6.265 1.00 96.06 89 ALA A CA 1
ATOM 689 C C . ALA A 1 89 ? 2.120 -18.639 -5.188 1.00 96.06 89 ALA A C 1
ATOM 691 O O . ALA A 1 89 ? 3.275 -18.911 -5.514 1.00 96.06 89 ALA A O 1
ATOM 692 N N . GLY A 1 90 ? 1.804 -18.329 -3.922 1.00 95.38 90 GLY A N 1
ATOM 693 C CA . GLY A 1 90 ? 2.798 -18.207 -2.847 1.00 95.38 90 GLY A CA 1
ATOM 694 C C . GLY A 1 90 ? 3.764 -17.028 -3.025 1.00 95.38 90 GLY A C 1
ATOM 695 O O . GLY A 1 90 ? 4.853 -17.038 -2.458 1.00 95.38 90 GLY A O 1
ATOM 696 N N . GLN A 1 91 ? 3.380 -16.034 -3.830 1.00 94.38 91 GLN A N 1
ATOM 697 C CA . GLN A 1 91 ? 4.169 -14.835 -4.134 1.00 94.38 91 GLN A CA 1
ATOM 698 C C . GLN A 1 91 ? 3.778 -13.632 -3.266 1.00 94.38 91 GLN A C 1
ATOM 700 O O . GLN A 1 91 ? 4.414 -12.582 -3.341 1.00 94.38 91 GLN A O 1
ATOM 705 N N . TYR A 1 92 ? 2.746 -13.775 -2.429 1.00 94.69 92 TYR A N 1
ATOM 706 C CA . TYR A 1 92 ? 2.367 -12.755 -1.460 1.00 94.69 92 TYR A CA 1
ATOM 707 C C . TYR A 1 92 ? 3.509 -12.476 -0.474 1.00 94.69 92 TYR A C 1
ATOM 709 O O . TYR A 1 92 ? 4.026 -13.383 0.185 1.00 94.69 92 TYR A O 1
ATOM 717 N N . LYS A 1 93 ? 3.871 -11.197 -0.345 1.00 92.44 93 LYS A N 1
ATOM 718 C CA . LYS A 1 93 ? 4.846 -10.706 0.631 1.00 92.44 93 LYS A CA 1
ATOM 719 C C . LYS A 1 93 ? 4.134 -9.735 1.583 1.00 92.44 93 LYS A C 1
ATOM 721 O O . LYS A 1 93 ? 3.686 -8.681 1.130 1.00 92.44 93 LYS A O 1
ATOM 726 N N . PRO A 1 94 ? 4.032 -10.039 2.892 1.00 95.06 94 PRO A N 1
ATOM 727 C CA . PRO A 1 94 ? 3.363 -9.155 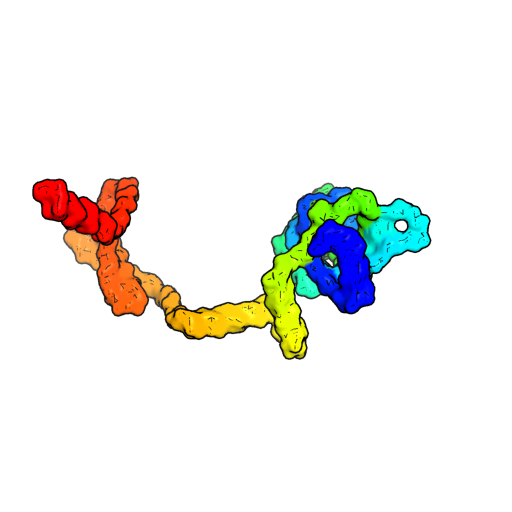3.851 1.00 95.06 94 PRO A CA 1
ATOM 728 C C . PRO A 1 94 ? 4.101 -7.826 4.041 1.00 95.06 94 PRO A C 1
ATOM 730 O O . PRO A 1 94 ? 3.490 -6.833 4.432 1.00 95.06 94 PRO A O 1
ATOM 733 N N . GLU A 1 95 ? 5.396 -7.794 3.727 1.00 96.81 95 GLU A N 1
ATOM 734 C CA . GLU A 1 95 ? 6.204 -6.586 3.631 1.00 96.81 95 GLU A CA 1
ATOM 735 C C . GLU A 1 95 ? 6.970 -6.585 2.307 1.00 96.81 95 GLU A C 1
ATOM 737 O O . GLU A 1 95 ? 7.533 -7.607 1.910 1.00 96.81 95 GLU A O 1
ATOM 742 N N . GLN A 1 96 ? 7.011 -5.440 1.627 1.00 96.19 96 GLN A N 1
ATOM 743 C CA . GLN A 1 96 ? 7.774 -5.268 0.392 1.00 96.19 96 GLN A CA 1
ATOM 744 C C . GLN A 1 96 ? 8.365 -3.862 0.331 1.00 96.19 96 GLN A C 1
ATOM 746 O O . GLN A 1 96 ? 7.706 -2.890 0.701 1.00 96.19 96 GLN A O 1
ATOM 751 N N . THR A 1 97 ? 9.595 -3.756 -0.165 1.00 95.94 97 THR A N 1
ATOM 752 C CA . THR A 1 97 ? 10.194 -2.476 -0.550 1.00 95.94 97 THR A CA 1
ATOM 753 C C . THR A 1 97 ? 9.861 -2.194 -2.006 1.00 95.94 97 THR A C 1
ATOM 755 O O . THR A 1 97 ? 10.111 -3.031 -2.871 1.00 95.94 97 THR A O 1
ATOM 758 N N . LEU A 1 98 ? 9.278 -1.028 -2.257 1.00 95.19 98 LEU A N 1
ATOM 759 C CA . LEU A 1 98 ? 8.975 -0.512 -3.584 1.00 95.19 98 LEU A CA 1
ATOM 760 C C . LEU A 1 98 ? 10.007 0.552 -3.948 1.00 95.19 98 LEU A C 1
ATOM 762 O O . LEU A 1 98 ? 10.386 1.357 -3.097 1.00 95.19 98 LEU A O 1
ATOM 766 N N . TYR A 1 99 ? 10.427 0.555 -5.207 1.00 93.94 99 TYR A N 1
ATOM 767 C CA . TYR A 1 99 ? 11.438 1.467 -5.725 1.00 93.94 99 TYR A CA 1
ATOM 768 C C . TYR A 1 99 ? 10.782 2.441 -6.697 1.00 93.94 99 TYR A C 1
ATOM 770 O O . TYR A 1 99 ? 10.138 2.022 -7.658 1.00 93.94 99 TYR A O 1
ATOM 778 N N . PHE A 1 100 ? 10.940 3.737 -6.446 1.00 92.12 100 PHE A N 1
ATOM 779 C CA . PHE A 1 100 ? 10.390 4.796 -7.291 1.00 92.12 100 PHE A CA 1
ATOM 780 C C . PHE A 1 100 ? 11.498 5.696 -7.809 1.00 92.12 100 PHE A C 1
ATOM 782 O O . PHE A 1 100 ? 12.432 6.008 -7.079 1.00 92.12 100 PHE A O 1
ATOM 789 N N . MET A 1 101 ? 11.364 6.186 -9.038 1.00 91.62 101 MET A N 1
ATOM 790 C CA . MET A 1 101 ? 12.227 7.259 -9.524 1.00 91.62 101 MET A CA 1
ATOM 791 C C . MET A 1 101 ? 11.837 8.569 -8.834 1.00 91.62 101 MET A C 1
ATOM 793 O O . MET A 1 101 ? 10.671 8.954 -8.841 1.00 91.62 101 MET A O 1
ATOM 797 N N . ALA A 1 102 ? 12.805 9.303 -8.292 1.00 88.25 102 ALA A N 1
ATOM 798 C CA . ALA A 1 102 ? 12.596 10.601 -7.649 1.00 88.25 102 ALA A CA 1
ATOM 799 C C . ALA A 1 102 ? 12.078 11.677 -8.609 1.00 88.25 102 ALA A C 1
ATOM 801 O O . ALA A 1 102 ? 11.505 12.676 -8.176 1.00 88.25 102 ALA A O 1
ATOM 802 N N . THR A 1 103 ? 12.263 11.468 -9.914 1.00 90.06 103 THR A N 1
ATOM 803 C CA . THR A 1 103 ? 11.696 12.312 -10.968 1.00 90.06 103 THR A CA 1
ATOM 804 C C . THR A 1 103 ? 10.208 12.067 -11.191 1.00 90.06 103 THR A C 1
ATOM 806 O O . THR A 1 103 ? 9.531 12.947 -11.723 1.00 90.06 103 THR A O 1
ATOM 809 N N . ASP A 1 104 ? 9.696 10.896 -10.809 1.00 90.69 104 ASP A N 1
ATOM 810 C CA . ASP A 1 104 ? 8.301 10.544 -11.022 1.00 90.69 104 ASP A CA 1
ATOM 811 C C . ASP A 1 104 ? 7.445 11.019 -9.841 1.00 90.69 104 ASP A C 1
ATOM 813 O O . ASP A 1 104 ? 7.794 10.812 -8.674 1.00 90.69 104 ASP A O 1
ATOM 817 N N . PRO A 1 105 ? 6.287 11.648 -10.101 1.00 90.94 105 PRO A N 1
ATOM 818 C CA . PRO A 1 105 ? 5.400 12.060 -9.028 1.00 90.94 105 PRO A CA 1
ATOM 819 C C . PRO A 1 105 ? 4.808 10.826 -8.337 1.00 90.94 105 PRO A C 1
ATOM 821 O O . PRO A 1 105 ? 4.127 10.026 -8.977 1.00 90.94 105 PRO A O 1
ATOM 824 N N . LEU A 1 106 ? 4.989 10.696 -7.016 1.00 90.88 106 LEU A N 1
ATOM 825 C CA . LEU A 1 106 ? 4.408 9.585 -6.242 1.00 90.88 106 LEU A CA 1
ATOM 826 C C . LEU A 1 106 ? 2.890 9.479 -6.391 1.00 90.88 106 LEU A C 1
ATOM 828 O O . LEU A 1 106 ? 2.360 8.374 -6.352 1.00 90.88 106 LEU A O 1
ATOM 832 N N . SER A 1 107 ? 2.202 10.602 -6.621 1.00 91.62 107 SER A N 1
ATOM 833 C CA . SER A 1 107 ? 0.757 10.645 -6.874 1.00 91.62 107 SER A CA 1
ATOM 834 C C . SER A 1 107 ? 0.316 9.843 -8.102 1.00 91.62 107 SER A C 1
ATOM 836 O O . SER A 1 107 ? -0.859 9.502 -8.206 1.00 91.62 107 SER A O 1
ATOM 838 N N . LYS A 1 108 ? 1.240 9.503 -9.014 1.00 94.00 108 LYS A N 1
ATOM 839 C CA . LYS A 1 108 ? 0.998 8.560 -10.115 1.00 94.00 108 LYS A CA 1
ATOM 840 C C . LYS A 1 108 ? 0.763 7.134 -9.609 1.00 94.00 108 LYS A C 1
ATOM 842 O O . LYS A 1 108 ? -0.007 6.397 -10.210 1.00 94.00 108 LYS A O 1
ATOM 847 N N . PHE A 1 109 ? 1.444 6.745 -8.536 1.00 95.31 109 PHE A N 1
ATOM 848 C CA . PHE A 1 109 ? 1.498 5.363 -8.061 1.00 95.31 109 PHE A CA 1
ATOM 849 C C . PHE A 1 109 ? 0.709 5.143 -6.779 1.00 95.31 109 PHE A C 1
ATOM 851 O O . PHE A 1 109 ? 0.253 4.033 -6.513 1.00 95.31 109 PHE A O 1
ATOM 858 N N . MET A 1 110 ? 0.569 6.179 -5.957 1.00 95.12 110 MET A N 1
ATOM 859 C CA . MET A 1 110 ? -0.117 6.080 -4.684 1.00 95.12 110 MET A CA 1
ATOM 860 C C . MET A 1 110 ? -0.714 7.410 -4.246 1.00 95.12 110 MET A C 1
ATOM 862 O O . MET A 1 110 ? -0.133 8.477 -4.434 1.00 95.12 110 MET A O 1
ATOM 866 N N . SER A 1 111 ? -1.851 7.326 -3.574 1.00 93.12 111 SER A N 1
ATOM 867 C CA . SER A 1 111 ? -2.476 8.442 -2.882 1.00 93.12 111 SER A CA 1
ATOM 868 C C . SER A 1 111 ? -2.533 8.152 -1.380 1.00 93.12 111 SER A C 1
ATOM 870 O O . SER A 1 111 ? -2.675 6.993 -0.970 1.00 93.12 111 SER A O 1
ATOM 872 N N . PRO A 1 112 ? -2.408 9.172 -0.510 1.00 88.56 112 PRO A N 1
ATOM 873 C CA . PRO A 1 112 ? -2.747 8.985 0.893 1.00 88.56 112 PRO A CA 1
ATOM 874 C C . PRO A 1 112 ? -4.196 8.499 0.983 1.00 88.56 112 PRO A C 1
ATOM 876 O O . PRO A 1 112 ? -5.083 9.045 0.325 1.00 88.56 112 PRO A O 1
ATOM 879 N N . ALA A 1 113 ? -4.436 7.460 1.783 1.00 84.56 113 ALA A N 1
ATOM 880 C CA . ALA A 1 113 ? -5.794 6.991 2.017 1.00 84.56 113 ALA A CA 1
ATOM 881 C C . ALA A 1 113 ? -6.657 8.147 2.553 1.00 84.56 113 ALA A C 1
ATOM 883 O O . ALA A 1 113 ? -6.166 8.951 3.347 1.00 84.56 113 ALA A O 1
ATOM 884 N N . ASP A 1 114 ? -7.919 8.213 2.105 1.00 80.44 114 ASP A N 1
ATOM 885 C CA . ASP A 1 114 ? -8.899 9.249 2.471 1.00 80.44 114 ASP A CA 1
ATOM 886 C C . ASP A 1 114 ? -8.749 9.660 3.942 1.00 80.44 114 ASP A C 1
ATOM 888 O O . ASP A 1 114 ? -8.858 8.817 4.833 1.00 80.44 114 ASP A O 1
ATOM 892 N N . GLU A 1 115 ? -8.489 10.948 4.192 1.00 75.12 115 GLU A N 1
ATOM 893 C CA . GLU A 1 115 ? -8.233 11.497 5.528 1.00 75.12 115 GLU A CA 1
ATOM 894 C C . GLU A 1 115 ? -9.318 11.095 6.530 1.00 75.12 115 GLU A C 1
ATOM 896 O O . GLU A 1 115 ? -9.019 10.809 7.690 1.00 75.12 115 GLU A O 1
ATOM 901 N N . LYS A 1 116 ? -10.578 11.002 6.082 1.00 80.38 116 LYS A N 1
ATOM 902 C CA . LYS A 1 116 ? -11.686 10.550 6.932 1.00 80.38 116 LYS A CA 1
ATOM 903 C C . LYS A 1 116 ? -11.569 9.070 7.264 1.00 80.38 116 LYS A C 1
ATOM 905 O O . LYS A 1 116 ? -11.718 8.688 8.421 1.00 80.38 116 LYS A O 1
ATOM 910 N N . ALA A 1 117 ? -11.285 8.239 6.265 1.00 73.31 117 ALA A N 1
ATOM 911 C CA . ALA A 1 117 ? -11.065 6.811 6.468 1.00 73.31 117 ALA A CA 1
ATOM 912 C C . ALA A 1 117 ? -9.853 6.560 7.380 1.00 73.31 117 ALA A C 1
ATOM 914 O O . ALA A 1 117 ? -9.901 5.678 8.237 1.00 73.31 117 ALA A O 1
ATOM 915 N N . MET A 1 118 ? -8.803 7.375 7.243 1.00 74.38 118 MET A N 1
ATOM 916 C CA . MET A 1 118 ? -7.620 7.343 8.096 1.00 74.38 118 MET A CA 1
ATOM 917 C C . MET A 1 118 ? -7.935 7.742 9.534 1.00 74.38 118 MET A C 1
ATOM 919 O O . MET A 1 118 ? -7.527 7.038 10.451 1.00 74.38 118 MET A O 1
ATOM 923 N N . ALA A 1 119 ? -8.659 8.844 9.744 1.00 81.06 119 ALA A N 1
ATOM 924 C CA . ALA A 1 119 ? -9.049 9.286 11.080 1.00 81.06 119 ALA A CA 1
ATOM 925 C C . ALA A 1 119 ? -9.822 8.178 11.809 1.00 81.06 119 ALA A C 1
ATOM 927 O O . ALA A 1 119 ? -9.460 7.793 12.917 1.00 81.06 119 ALA A O 1
ATOM 928 N N . ILE A 1 120 ? -10.790 7.569 11.122 1.00 83.06 120 ILE A N 1
ATOM 929 C CA . ILE A 1 120 ? -11.571 6.438 11.631 1.00 83.06 120 ILE A CA 1
ATOM 930 C C . ILE A 1 120 ? -10.675 5.222 11.934 1.00 83.06 120 ILE A C 1
ATOM 932 O O . ILE A 1 120 ? -10.851 4.539 12.942 1.00 83.06 120 ILE A O 1
ATOM 936 N N . TYR A 1 121 ? -9.699 4.929 11.073 1.00 78.56 121 TYR A N 1
ATOM 937 C CA . TYR A 1 121 ? -8.740 3.850 11.304 1.00 78.56 121 TYR A CA 1
ATOM 938 C C . TYR A 1 121 ? -7.839 4.117 12.525 1.00 78.56 121 TYR A C 1
ATOM 940 O O . TYR A 1 121 ? -7.627 3.224 13.346 1.00 78.56 121 TYR A O 1
ATOM 948 N N . LEU A 1 122 ? -7.331 5.342 12.681 1.00 80.38 122 LEU A N 1
ATOM 949 C CA . LEU A 1 122 ? -6.505 5.738 13.823 1.00 80.38 122 LEU A CA 1
ATOM 950 C C . LEU A 1 122 ? -7.296 5.692 15.134 1.00 80.38 122 LEU A C 1
ATOM 952 O O . LEU A 1 122 ? -6.755 5.253 16.146 1.00 80.38 122 LEU A O 1
ATOM 956 N N . GLU A 1 123 ? -8.575 6.073 15.113 1.00 86.88 123 GLU A N 1
ATOM 957 C CA . GLU A 1 123 ? -9.481 5.906 16.252 1.00 86.88 123 GLU A CA 1
ATOM 958 C C . GLU A 1 123 ? -9.602 4.435 16.662 1.00 86.88 123 GLU A C 1
ATOM 960 O O . GLU A 1 123 ? -9.487 4.121 17.848 1.00 86.88 123 GLU A O 1
ATOM 965 N N . TRP A 1 124 ? -9.769 3.521 15.698 1.00 88.19 124 TRP A N 1
ATOM 966 C CA . TRP A 1 124 ? -9.781 2.083 15.971 1.00 88.19 124 TRP A CA 1
ATOM 967 C C . TRP A 1 124 ? -8.460 1.603 16.576 1.00 88.19 124 TRP A C 1
ATOM 969 O O . TRP A 1 124 ? -8.470 0.957 17.628 1.00 88.19 124 TRP A O 1
ATOM 979 N N . ALA A 1 125 ? -7.329 1.946 15.958 1.00 79.88 125 ALA A N 1
ATOM 980 C CA . ALA A 1 125 ? -6.008 1.538 16.429 1.00 79.88 125 ALA A CA 1
ATOM 981 C C . ALA A 1 125 ? -5.727 2.053 17.855 1.00 79.88 125 ALA A C 1
ATOM 983 O O . ALA A 1 125 ? -5.193 1.321 18.691 1.00 79.88 125 ALA A O 1
ATOM 984 N N . ALA A 1 126 ? -6.168 3.276 18.170 1.00 85.81 126 ALA A N 1
ATOM 985 C CA . ALA A 1 126 ? -6.053 3.873 19.498 1.00 85.81 126 ALA A CA 1
ATOM 986 C C . ALA A 1 126 ? -6.908 3.171 20.569 1.00 85.81 126 ALA A C 1
ATOM 988 O O . ALA A 1 126 ? -6.625 3.316 21.757 1.00 85.81 126 ALA A O 1
ATOM 989 N N . THR A 1 127 ? -7.925 2.382 20.192 1.00 88.31 127 THR A N 1
ATOM 990 C CA . THR A 1 127 ? -8.723 1.636 21.180 1.00 88.31 127 THR A CA 1
ATOM 991 C C . THR A 1 127 ? -7.931 0.544 21.899 1.00 88.31 127 THR A C 1
ATOM 993 O O . THR A 1 127 ? -8.365 0.094 22.960 1.00 88.31 127 THR A O 1
ATOM 996 N N . GLY A 1 128 ? -6.812 0.079 21.324 1.00 78.06 128 GLY A N 1
ATOM 997 C CA . GLY A 1 128 ? -5.993 -0.999 21.889 1.00 78.06 128 GLY A CA 1
ATOM 998 C C . GLY A 1 128 ? -6.734 -2.333 22.053 1.00 78.06 128 GLY A C 1
ATOM 999 O O . GLY A 1 128 ? -6.262 -3.213 22.773 1.00 78.06 128 GLY A O 1
ATOM 1000 N N . LYS A 1 129 ? -7.910 -2.494 21.428 1.00 75.56 129 LYS A N 1
ATOM 1001 C CA . LYS A 1 129 ? -8.732 -3.700 21.557 1.00 75.56 129 LYS A CA 1
ATOM 1002 C C . LYS A 1 129 ? -8.094 -4.848 20.783 1.00 75.56 129 LYS A C 1
ATOM 1004 O O . LYS A 1 129 ? -8.218 -4.939 19.564 1.00 75.56 129 LYS A O 1
ATOM 1009 N N . THR A 1 130 ? -7.448 -5.758 21.501 1.00 73.62 130 THR A N 1
ATOM 1010 C CA . THR A 1 130 ? -6.976 -7.021 20.936 1.00 73.62 130 THR A CA 1
ATOM 1011 C C . THR A 1 130 ? -8.175 -7.936 20.650 1.00 73.62 130 THR A C 1
ATOM 1013 O O . THR A 1 130 ? -9.089 -8.065 21.463 1.00 73.62 130 THR A O 1
ATOM 1016 N N . GLY A 1 131 ? -8.215 -8.542 19.459 1.00 81.56 131 GLY A N 1
ATOM 1017 C CA . GLY A 1 131 ? -9.248 -9.517 19.076 1.00 81.56 131 GLY A CA 1
ATOM 1018 C C . GLY A 1 131 ? -10.503 -8.966 18.385 1.00 81.56 131 GLY A C 1
ATOM 1019 O O . GLY A 1 131 ? -11.370 -9.759 18.029 1.00 81.56 131 GLY A O 1
ATOM 1020 N N . VAL A 1 132 ? -10.610 -7.653 18.148 1.00 84.00 132 VAL A N 1
ATOM 1021 C CA . VAL A 1 132 ? -11.680 -7.069 17.316 1.00 84.00 132 VAL A CA 1
ATOM 1022 C C . VAL A 1 132 ? -11.063 -6.536 16.031 1.00 84.00 132 VAL A C 1
ATOM 1024 O O . VAL A 1 132 ? -10.271 -5.595 16.066 1.00 84.00 132 VAL A O 1
ATOM 1027 N N . SER A 1 133 ? -11.426 -7.130 14.893 1.00 82.19 133 SER A N 1
ATOM 1028 C CA . SER A 1 133 ? -10.967 -6.638 13.589 1.00 82.19 133 SER A CA 1
ATOM 1029 C C . SER A 1 133 ? -11.481 -5.219 13.324 1.00 82.19 133 SER A C 1
ATOM 1031 O O . SER A 1 133 ? -12.540 -4.824 13.818 1.00 82.19 133 SER A O 1
ATOM 1033 N N . TYR A 1 134 ? -10.757 -4.462 12.500 1.00 77.62 134 TYR A N 1
ATOM 1034 C CA . TYR A 1 134 ? -11.169 -3.121 12.079 1.00 77.62 134 TYR A CA 1
ATOM 1035 C C . TYR A 1 134 ? -12.604 -3.097 11.520 1.00 77.62 134 TYR A C 1
ATOM 1037 O O . TYR A 1 134 ? -13.400 -2.239 11.896 1.00 77.62 134 TYR A O 1
ATOM 1045 N N . ILE A 1 135 ? -12.975 -4.092 10.704 1.00 82.56 135 ILE A N 1
ATOM 1046 C CA . ILE A 1 135 ? -14.327 -4.213 10.134 1.00 82.56 135 ILE A CA 1
ATOM 1047 C C . ILE A 1 135 ? -15.375 -4.424 11.233 1.00 82.56 135 ILE A C 1
ATOM 1049 O O . ILE A 1 135 ? -16.368 -3.704 11.268 1.00 82.56 135 ILE A O 1
ATOM 1053 N N . GLN A 1 136 ? -15.144 -5.348 12.169 1.00 84.75 136 GLN A N 1
ATOM 1054 C CA . GLN A 1 136 ? -16.074 -5.574 13.284 1.00 84.75 136 GLN A CA 1
ATOM 1055 C C . GLN A 1 136 ? -16.257 -4.319 14.140 1.00 84.75 136 GLN A C 1
ATOM 1057 O O . GLN A 1 136 ? -17.356 -4.037 14.615 1.00 84.75 136 GLN A O 1
ATOM 1062 N N . TRP A 1 137 ? -15.187 -3.550 14.343 1.00 89.88 137 TRP A N 1
ATOM 1063 C CA . TRP A 1 137 ? -15.280 -2.280 15.050 1.00 89.88 137 TRP A CA 1
ATOM 1064 C C . TRP A 1 137 ? -16.102 -1.250 14.265 1.00 89.88 137 TRP A C 1
ATOM 1066 O O . TRP A 1 137 ? -16.972 -0.609 14.850 1.00 89.88 137 TRP A O 1
ATOM 1076 N N . LEU A 1 138 ? -15.907 -1.133 12.947 1.00 88.38 138 LEU A N 1
ATOM 1077 C CA . LEU A 1 138 ? -16.728 -0.264 12.096 1.00 88.38 138 LEU A CA 1
ATOM 1078 C C . LEU A 1 138 ? -18.209 -0.646 12.140 1.00 88.38 138 LEU A C 1
ATOM 1080 O O . LEU A 1 138 ? -19.068 0.228 12.239 1.00 88.38 138 LEU A O 1
ATOM 1084 N N . GLU A 1 139 ? -18.520 -1.941 12.095 1.00 89.62 139 GLU A N 1
ATOM 1085 C CA . GLU A 1 139 ? -19.893 -2.441 12.199 1.00 89.62 139 GLU A CA 1
ATOM 1086 C C . GLU A 1 139 ? -20.534 -2.067 13.542 1.00 89.62 139 GLU A C 1
ATOM 1088 O O . GLU A 1 139 ? -21.700 -1.668 13.573 1.00 89.62 139 GLU A O 1
ATOM 1093 N N . GLN A 1 140 ? -19.769 -2.115 14.639 1.00 92.75 140 GLN A N 1
ATOM 1094 C CA . GLN A 1 140 ? -20.223 -1.647 15.953 1.00 92.75 140 GLN A CA 1
ATOM 1095 C C . GLN A 1 140 ? -20.506 -0.139 15.954 1.00 92.75 140 GLN A C 1
ATOM 1097 O O . GLN A 1 140 ? -21.571 0.272 16.420 1.00 92.75 140 GLN A O 1
ATOM 1102 N N . GLN A 1 141 ? -19.599 0.680 15.404 1.00 93.69 141 GLN A N 1
ATOM 1103 C CA . GLN A 1 141 ? -19.808 2.131 15.302 1.00 93.69 141 GLN A CA 1
ATOM 1104 C C . GLN A 1 141 ? -21.038 2.461 14.450 1.00 93.69 141 GLN A C 1
ATOM 1106 O O . GLN A 1 141 ? -21.861 3.296 14.826 1.00 93.69 141 GLN A O 1
ATOM 1111 N N . LEU A 1 142 ? -21.215 1.761 13.326 1.00 92.56 142 LEU A N 1
ATOM 1112 C CA . LEU A 1 142 ? -22.368 1.930 12.448 1.00 92.56 142 LEU A CA 1
ATOM 1113 C C . LEU A 1 142 ? -23.677 1.519 13.138 1.00 92.56 142 LEU A C 1
ATOM 1115 O O . LEU A 1 142 ? -24.693 2.196 12.970 1.00 92.56 142 LEU A O 1
ATOM 1119 N N . GLY A 1 143 ? -23.661 0.433 13.915 1.00 92.44 143 GLY A N 1
ATOM 1120 C CA . GLY A 1 143 ? -24.792 0.002 14.737 1.00 92.44 143 GLY A CA 1
ATOM 1121 C C . GLY A 1 143 ? -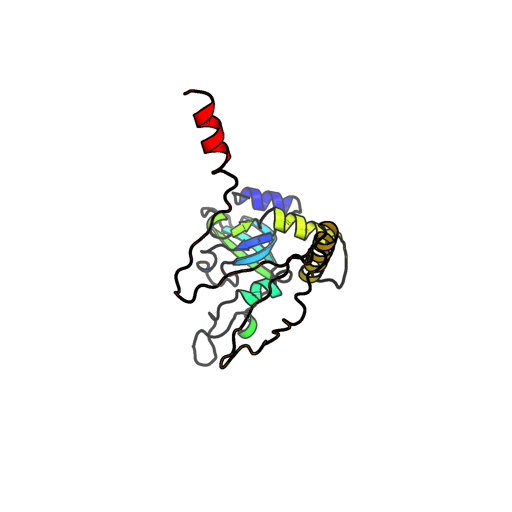25.197 1.071 15.753 1.00 92.44 143 GLY A C 1
ATOM 1122 O O . GLY A 1 143 ? -26.345 1.516 15.746 1.00 92.44 143 GLY A O 1
ATOM 1123 N N . ALA A 1 144 ? -24.236 1.557 16.543 1.00 91.38 144 ALA A N 1
ATOM 1124 C CA . ALA A 1 144 ? -24.461 2.609 17.534 1.00 91.38 144 ALA A CA 1
ATOM 1125 C C . ALA A 1 144 ? -24.980 3.913 16.898 1.00 91.38 144 ALA A C 1
ATOM 1127 O O . ALA A 1 144 ? -25.934 4.518 17.391 1.00 91.38 144 ALA A O 1
ATOM 1128 N N . ALA A 1 145 ? -24.413 4.324 15.759 1.00 91.94 145 ALA A N 1
ATOM 1129 C CA . ALA A 1 145 ? -24.857 5.513 15.033 1.00 91.94 145 ALA A CA 1
ATOM 1130 C C . ALA A 1 145 ? -26.300 5.379 14.509 1.00 91.94 145 ALA A C 1
ATOM 1132 O O . ALA A 1 145 ? -27.077 6.333 14.572 1.00 91.94 145 ALA A O 1
ATOM 1133 N N . ARG A 1 146 ? -26.693 4.193 14.020 1.00 90.50 146 ARG A N 1
ATOM 1134 C CA . ARG A 1 146 ? -28.070 3.924 13.563 1.00 90.50 146 ARG A CA 1
ATOM 1135 C C . ARG A 1 146 ? -29.082 3.983 14.702 1.00 90.50 146 ARG A C 1
ATOM 1137 O O . ARG A 1 146 ? -30.169 4.533 14.513 1.00 90.50 146 ARG A O 1
ATOM 1144 N N . GLU A 1 147 ? -28.730 3.452 15.870 1.00 89.62 147 GLU A N 1
ATOM 1145 C CA . GLU A 1 147 ? -29.566 3.540 17.071 1.00 89.62 147 GLU A CA 1
ATOM 1146 C C . GLU A 1 147 ? -29.755 4.996 17.514 1.00 89.62 147 GLU A C 1
ATOM 1148 O O . GLU A 1 147 ? -30.888 5.422 17.750 1.00 89.62 147 GLU A O 1
ATOM 1153 N N . ALA A 1 148 ? -28.671 5.780 17.538 1.00 90.00 148 ALA A N 1
ATOM 1154 C CA . ALA A 1 148 ? -28.697 7.194 17.913 1.00 90.00 148 ALA A CA 1
ATOM 1155 C C . ALA A 1 148 ? -29.558 8.054 16.970 1.00 90.00 148 ALA A C 1
ATOM 1157 O O . ALA A 1 148 ? -30.266 8.951 17.424 1.00 90.00 148 ALA A O 1
ATOM 1158 N N . LEU A 1 149 ? -29.556 7.756 15.666 1.00 91.94 149 LEU A N 1
ATOM 1159 C CA . LEU A 1 149 ? -30.375 8.450 14.663 1.00 91.94 149 LEU A CA 1
ATOM 1160 C C . LEU A 1 149 ? -31.865 8.066 14.700 1.00 91.94 149 LEU A C 1
ATOM 1162 O O . LEU A 1 149 ? -32.645 8.532 13.871 1.00 91.94 149 LEU A O 1
ATOM 1166 N N . GLY A 1 150 ? -32.288 7.200 15.624 1.00 85.12 150 GLY A N 1
ATOM 1167 C CA . GLY A 1 150 ? -33.679 6.762 15.701 1.00 85.12 150 GLY A CA 1
ATOM 1168 C C . GLY A 1 150 ? -34.082 5.821 14.564 1.00 85.12 150 GLY A C 1
ATOM 1169 O O . GLY A 1 150 ? -35.260 5.478 14.450 1.00 85.12 150 GLY A O 1
ATOM 1170 N N . HIS A 1 151 ? -33.125 5.300 13.787 1.00 66.75 151 HIS A N 1
ATOM 1171 C CA . HIS A 1 151 ? -33.322 4.132 12.927 1.00 66.75 151 HIS A CA 1
ATOM 1172 C C . HIS A 1 151 ? -33.353 2.850 13.775 1.00 66.75 151 HIS A C 1
ATOM 1174 O O . HIS A 1 151 ? -32.626 1.890 13.539 1.00 66.75 151 HIS A O 1
ATOM 1180 N N . ARG A 1 152 ? -34.266 2.841 14.759 1.00 59.94 152 ARG A N 1
ATOM 1181 C CA . ARG A 1 152 ? -35.406 1.919 14.800 1.00 59.94 152 ARG A CA 1
ATOM 1182 C C . ARG A 1 152 ? -35.408 0.924 13.666 1.00 59.94 152 ARG A C 1
ATOM 1184 O O . ARG A 1 152 ? -36.153 1.185 12.732 1.00 59.94 152 ARG A O 1
ATOM 1191 N N . GLY A 1 153 ? -34.571 -0.113 13.697 1.00 54.62 153 GLY A N 1
ATOM 1192 C CA . GLY A 1 153 ? -34.473 -1.088 12.623 1.00 54.62 153 GLY A CA 1
ATOM 1193 C C . GLY A 1 153 ? -35.869 -1.449 12.139 1.00 54.62 153 GLY A C 1
ATOM 1194 O O . GLY A 1 153 ? -36.593 -2.182 12.810 1.00 54.62 153 GLY A O 1
ATOM 1195 N N . SER A 1 154 ? -36.253 -0.929 10.971 1.00 52.59 154 SER A N 1
ATOM 1196 C CA . SER A 1 154 ? -37.277 -1.563 10.165 1.00 52.59 154 SER A CA 1
ATOM 1197 C C . SER A 1 154 ? -36.603 -2.835 9.692 1.00 52.59 154 SER A C 1
ATOM 1199 O O . SER A 1 154 ? -36.087 -2.907 8.578 1.00 52.59 154 SER A O 1
ATOM 1201 N N . VAL A 1 155 ? -36.542 -3.822 10.587 1.00 52.75 155 VAL A N 1
ATOM 1202 C CA . VAL A 1 155 ? -36.442 -5.214 10.207 1.00 52.75 155 VAL A CA 1
ATOM 1203 C C . VAL A 1 155 ? -37.562 -5.349 9.202 1.00 52.75 155 VAL A C 1
ATOM 1205 O O . VAL A 1 155 ? -38.739 -5.255 9.552 1.00 52.75 155 VAL A O 1
ATOM 1208 N N . VAL A 1 156 ? -37.189 -5.417 7.929 1.00 52.75 156 VAL A N 1
ATOM 1209 C CA . VAL A 1 156 ? -38.112 -5.773 6.872 1.00 52.75 156 VAL A CA 1
ATOM 1210 C C . VAL A 1 156 ? -38.507 -7.193 7.238 1.00 52.75 156 VAL A C 1
ATOM 1212 O O . VAL A 1 156 ? -37.801 -8.149 6.926 1.00 52.75 156 VAL A O 1
ATOM 1215 N N . GLY A 1 157 ? -39.561 -7.312 8.046 1.00 48.47 157 GLY A N 1
ATOM 1216 C CA . GLY A 1 157 ? -40.128 -8.588 8.421 1.00 48.47 157 GLY A CA 1
ATOM 1217 C C . GLY A 1 157 ? -40.441 -9.358 7.142 1.00 48.47 157 GLY A C 1
ATOM 1218 O O . GLY A 1 157 ? -40.624 -8.736 6.086 1.00 48.47 157 GLY A O 1
ATOM 1219 N N . PRO A 1 158 ? -40.479 -10.698 7.200 1.00 46.12 158 PRO A N 1
ATOM 1220 C CA . PRO A 1 158 ? -40.782 -11.513 6.033 1.00 46.12 158 PRO A CA 1
ATOM 1221 C C . PRO A 1 158 ? -42.029 -10.947 5.359 1.00 46.12 158 PRO A C 1
ATOM 1223 O O . PRO A 1 158 ? -43.080 -10.822 5.988 1.00 46.12 158 PRO A O 1
ATOM 1226 N N . TRP A 1 159 ? -41.870 -10.519 4.106 1.00 47.69 159 T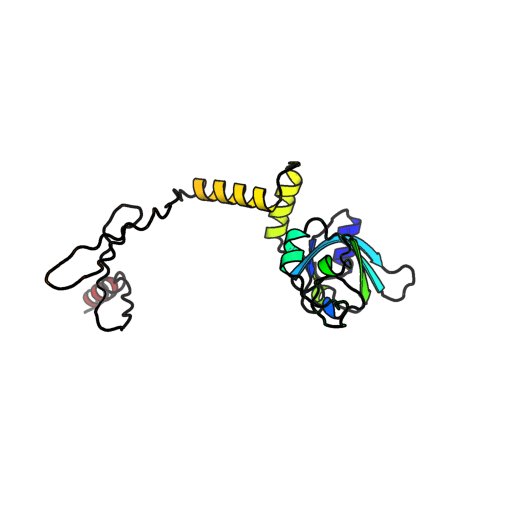RP A N 1
ATOM 1227 C CA . TRP A 1 159 ? -42.912 -9.883 3.315 1.00 47.69 159 TRP A CA 1
ATOM 1228 C C . TRP A 1 159 ? -44.146 -10.783 3.320 1.00 47.69 159 TRP A C 1
ATOM 1230 O O . TRP A 1 159 ? -44.203 -11.785 2.606 1.00 47.69 159 TRP A O 1
ATOM 1240 N N . CYS A 1 160 ? -45.136 -10.450 4.145 1.00 44.97 160 CYS A N 1
ATOM 1241 C CA . CYS A 1 160 ? -46.370 -11.211 4.219 1.00 44.97 160 CYS A CA 1
ATOM 1242 C C . CYS A 1 160 ? -47.220 -10.814 3.011 1.00 44.97 160 CYS A C 1
ATOM 1244 O O . CYS A 1 160 ? -48.032 -9.891 3.057 1.00 44.97 160 CYS A O 1
ATOM 1246 N N . VAL A 1 161 ? -46.977 -11.474 1.878 1.00 51.09 161 VAL A N 1
ATOM 1247 C CA . VAL A 1 161 ? -47.774 -11.303 0.663 1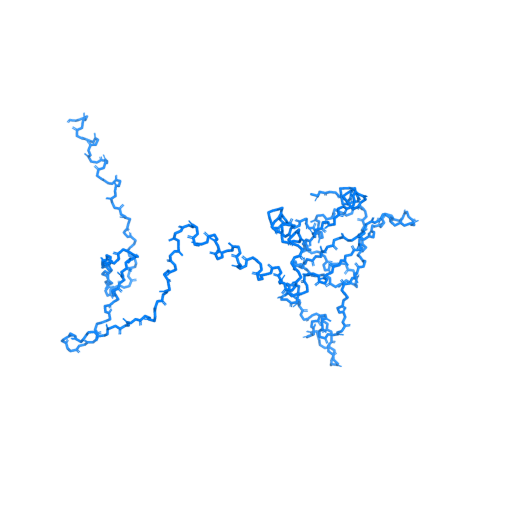.00 51.09 161 VAL A CA 1
ATOM 1248 C C . VAL A 1 161 ? -49.135 -11.955 0.900 1.00 51.09 161 VAL A C 1
ATOM 1250 O O . VAL A 1 161 ? -49.337 -13.136 0.617 1.00 51.09 161 VAL A O 1
ATOM 1253 N N . ARG A 1 162 ? -50.102 -11.194 1.422 1.00 49.28 162 ARG A N 1
ATOM 1254 C CA . ARG A 1 162 ? -51.505 -11.626 1.440 1.00 49.28 162 ARG A CA 1
ATOM 1255 C C . ARG A 1 162 ? -52.057 -11.570 0.018 1.00 49.28 162 ARG A C 1
ATOM 1257 O O . ARG A 1 162 ? -52.292 -10.498 -0.528 1.00 49.28 162 ARG A O 1
ATOM 1264 N N . ARG A 1 163 ? -52.289 -12.736 -0.586 1.00 47.12 163 ARG A N 1
ATOM 1265 C CA . ARG A 1 163 ? -53.097 -12.846 -1.807 1.00 47.12 163 ARG A CA 1
ATOM 1266 C C . ARG A 1 163 ? -54.571 -12.847 -1.419 1.00 47.12 163 ARG A C 1
ATOM 1268 O O . ARG A 1 163 ? -55.076 -13.849 -0.922 1.00 47.12 163 ARG A O 1
ATOM 1275 N N . THR A 1 164 ? -55.269 -11.746 -1.661 1.00 52.22 164 THR A N 1
ATOM 1276 C CA . THR A 1 164 ? -56.733 -11.697 -1.591 1.00 52.22 164 THR A CA 1
ATOM 1277 C C . THR A 1 164 ? -57.320 -12.067 -2.950 1.00 52.22 164 THR A C 1
ATOM 1279 O O . THR A 1 164 ? -56.967 -11.502 -3.983 1.00 52.22 164 THR A O 1
ATOM 1282 N N . ARG A 1 165 ? -58.204 -13.068 -2.961 1.00 41.50 165 ARG A N 1
ATOM 1283 C CA . ARG A 1 165 ? -58.914 -13.510 -4.165 1.00 41.50 165 ARG A CA 1
ATOM 1284 C C . ARG A 1 165 ? -60.128 -12.606 -4.361 1.00 41.50 165 ARG A C 1
ATOM 1286 O O . ARG A 1 165 ? -60.987 -12.560 -3.487 1.00 41.50 165 ARG A O 1
ATOM 1293 N N . VAL A 1 166 ? -60.210 -11.912 -5.494 1.00 46.97 166 VAL A N 1
ATOM 1294 C CA . VAL A 1 166 ? -61.379 -11.100 -5.863 1.00 46.97 166 VAL A CA 1
ATOM 1295 C C . VAL A 1 166 ? -61.832 -11.549 -7.248 1.00 46.97 166 VAL A C 1
ATOM 1297 O O . VAL A 1 166 ? -61.057 -11.464 -8.192 1.00 46.97 166 VAL A O 1
ATOM 1300 N N . GLY A 1 167 ? -63.054 -12.086 -7.339 1.00 46.56 167 GLY A N 1
ATOM 1301 C CA . GLY A 1 167 ? -63.791 -12.369 -8.581 1.00 46.56 167 GLY A CA 1
ATOM 1302 C C . GLY A 1 167 ? -62.970 -12.880 -9.773 1.00 46.56 167 GLY A C 1
ATOM 1303 O O . GLY A 1 167 ? -62.561 -12.100 -10.623 1.00 46.56 167 GLY A O 1
ATOM 1304 N N . GLY A 1 168 ? -62.761 -14.197 -9.870 1.00 55.31 168 GLY A N 1
ATOM 1305 C CA . GLY A 1 168 ? -62.262 -14.843 -11.097 1.00 55.31 168 GLY A CA 1
ATOM 1306 C C . GLY A 1 168 ? -60.777 -14.646 -11.447 1.00 55.31 168 GLY A C 1
ATOM 1307 O O . GLY A 1 168 ? -60.310 -15.276 -12.390 1.00 55.31 168 GLY A O 1
ATOM 1308 N N . GLY A 1 169 ? -60.005 -13.860 -10.686 1.00 46.25 169 GLY A N 1
ATOM 1309 C CA . GLY A 1 169 ? -58.562 -13.677 -10.897 1.00 46.25 169 GLY A CA 1
ATOM 1310 C C . GLY A 1 169 ? -57.796 -13.299 -9.622 1.00 46.25 169 GLY A C 1
ATOM 1311 O O . GLY A 1 169 ? -58.381 -12.897 -8.618 1.00 46.25 169 GLY A O 1
ATOM 1312 N N . PHE A 1 170 ? -56.468 -13.456 -9.636 1.00 42.94 170 PHE A N 1
ATOM 1313 C CA . PHE A 1 170 ? -55.596 -13.006 -8.543 1.00 42.94 170 PHE A CA 1
ATOM 1314 C C . PHE A 1 170 ? -55.158 -11.561 -8.801 1.00 42.94 170 PHE A C 1
ATOM 1316 O O . PHE A 1 170 ? -54.414 -11.301 -9.745 1.00 42.94 170 PHE A O 1
ATOM 1323 N N . ALA A 1 171 ? -55.582 -10.625 -7.954 1.00 53.50 171 ALA A N 1
ATOM 1324 C CA . ALA A 1 171 ? -54.983 -9.297 -7.884 1.00 53.50 171 ALA A CA 1
ATOM 1325 C C . ALA A 1 171 ? -53.928 -9.299 -6.769 1.00 53.50 171 ALA A C 1
ATOM 1327 O O . ALA A 1 171 ? -54.225 -9.639 -5.624 1.00 53.50 171 ALA A O 1
ATOM 1328 N N . VAL A 1 172 ? -52.682 -8.950 -7.095 1.00 48.50 172 VAL A N 1
ATOM 1329 C CA . VAL A 1 172 ? -51.633 -8.741 -6.089 1.00 48.50 172 VAL A CA 1
ATOM 1330 C C . VAL A 1 172 ? -51.719 -7.287 -5.640 1.00 48.50 172 VAL A C 1
ATOM 1332 O O . VAL A 1 172 ? -51.122 -6.411 -6.260 1.00 48.50 172 VAL A O 1
ATOM 1335 N N . ASN A 1 173 ? -52.471 -7.014 -4.576 1.00 52.69 173 ASN A N 1
ATOM 1336 C CA . ASN A 1 173 ? -52.395 -5.717 -3.909 1.00 52.69 173 ASN A CA 1
ATOM 1337 C C . ASN A 1 173 ? -51.153 -5.712 -3.013 1.00 52.69 173 ASN A C 1
ATOM 1339 O O . ASN A 1 173 ? -51.108 -6.405 -1.998 1.00 52.69 173 ASN A O 1
ATOM 1343 N N . ARG A 1 174 ? -50.121 -4.953 -3.400 1.00 53.62 174 ARG A N 1
ATOM 1344 C CA . ARG A 1 174 ? -49.022 -4.611 -2.489 1.00 53.62 174 ARG A CA 1
ATOM 1345 C C . ARG A 1 174 ? -49.520 -3.509 -1.560 1.00 53.62 174 ARG A C 1
ATOM 1347 O O . ARG A 1 174 ? -49.571 -2.353 -1.961 1.00 53.62 174 ARG A O 1
ATOM 1354 N N . GLU A 1 175 ? -49.882 -3.861 -0.331 1.00 54.41 175 GLU A N 1
ATOM 1355 C CA . GLU A 1 175 ? -49.954 -2.863 0.737 1.00 54.41 175 GLU A CA 1
ATOM 1356 C C . GLU A 1 175 ? -48.525 -2.511 1.154 1.00 54.41 175 GLU A C 1
ATOM 1358 O O . GLU A 1 175 ? -47.799 -3.353 1.680 1.00 54.41 175 GLU A O 1
ATOM 1363 N N . ILE A 1 176 ? -48.119 -1.270 0.893 1.00 53.69 176 ILE A N 1
ATOM 1364 C CA . ILE A 1 176 ? -46.917 -0.687 1.482 1.00 53.69 176 ILE A CA 1
ATOM 1365 C C . ILE A 1 176 ? -47.409 0.204 2.618 1.00 53.69 176 ILE A C 1
ATOM 1367 O O . ILE A 1 176 ? -48.207 1.117 2.398 1.00 53.69 176 ILE A O 1
ATOM 1371 N N . ARG A 1 177 ? -46.980 -0.097 3.841 1.00 53.19 177 ARG A N 1
ATOM 1372 C CA . ARG A 1 177 ? -47.184 0.781 4.993 1.00 53.19 177 ARG A CA 1
ATOM 1373 C C . ARG A 1 177 ? -45.870 1.473 5.304 1.00 53.19 177 ARG A C 1
ATOM 1375 O O . ARG A 1 177 ? -44.816 0.850 5.189 1.00 53.19 177 ARG A O 1
ATOM 1382 N N . ASP A 1 178 ? -45.936 2.751 5.644 1.00 51.97 178 ASP A N 1
ATOM 1383 C CA . ASP A 1 178 ? -44.764 3.463 6.140 1.00 51.97 178 ASP A CA 1
ATOM 1384 C C . ASP A 1 178 ? -44.440 3.059 7.590 1.00 51.97 178 ASP A C 1
ATOM 1386 O O . ASP A 1 178 ? -45.165 2.288 8.228 1.00 51.97 178 ASP A O 1
ATOM 1390 N N . ALA A 1 179 ? -43.335 3.587 8.119 1.00 45.81 179 ALA A N 1
ATOM 1391 C CA . ALA A 1 179 ? -42.889 3.324 9.487 1.00 45.81 179 ALA A CA 1
ATOM 1392 C C . ALA A 1 179 ? -43.890 3.790 10.568 1.00 45.81 179 ALA A C 1
ATOM 1394 O O . ALA A 1 179 ? -43.794 3.347 11.709 1.00 45.81 179 ALA A O 1
ATOM 1395 N N . ALA A 1 180 ? -44.859 4.645 10.218 1.00 57.50 180 ALA A N 1
ATOM 1396 C CA . ALA A 1 180 ? -45.930 5.103 11.101 1.00 57.50 180 ALA A CA 1
ATOM 1397 C C . ALA A 1 180 ? -47.209 4.245 10.986 1.00 57.50 180 ALA A C 1
ATOM 1399 O O . ALA A 1 180 ? -48.193 4.501 11.678 1.00 57.50 180 ALA A O 1
ATOM 1400 N N . GLY A 1 181 ? -47.210 3.215 10.132 1.00 52.47 181 GLY A N 1
ATOM 1401 C CA . GLY A 1 181 ? -48.357 2.337 9.905 1.00 52.47 181 GLY A CA 1
ATOM 1402 C C . GLY A 1 181 ? -49.415 2.919 8.964 1.00 52.47 181 GLY A C 1
ATOM 1403 O O . GLY A 1 181 ? -50.463 2.286 8.777 1.00 52.47 181 GLY A O 1
ATOM 1404 N N . SER A 1 182 ? -49.146 4.073 8.348 1.00 51.84 182 SER A N 1
ATOM 1405 C CA . SER A 1 182 ? -50.049 4.713 7.395 1.00 51.84 182 SER A CA 1
ATOM 1406 C C . SER A 1 182 ? -50.050 3.945 6.081 1.00 51.84 182 SER A C 1
ATOM 1408 O O . SER A 1 182 ? -49.024 3.463 5.596 1.00 51.84 182 SER A O 1
ATOM 1410 N N . ARG A 1 183 ? -51.240 3.799 5.502 1.00 50.78 183 ARG A N 1
ATOM 1411 C CA . ARG A 1 183 ? -51.451 3.058 4.260 1.00 50.78 183 ARG A CA 1
ATOM 1412 C C . ARG A 1 183 ? -51.022 3.921 3.074 1.00 50.78 183 ARG A C 1
ATOM 1414 O O . ARG A 1 183 ? -51.629 4.957 2.827 1.00 50.78 183 ARG A O 1
ATOM 1421 N N . VAL A 1 184 ? -50.022 3.470 2.319 1.00 51.25 184 VAL A N 1
ATOM 1422 C CA . VAL A 1 184 ? -49.597 4.120 1.075 1.00 51.25 184 VAL A CA 1
ATOM 1423 C C . VAL A 1 184 ? -50.217 3.353 -0.093 1.00 51.25 184 VAL A C 1
ATOM 1425 O O . VAL A 1 184 ? -49.760 2.268 -0.458 1.00 51.25 184 VAL A O 1
ATOM 1428 N N . GLU A 1 185 ? -51.306 3.875 -0.660 1.00 46.28 185 GLU A N 1
ATOM 1429 C CA . GLU A 1 185 ? -51.915 3.289 -1.857 1.00 46.28 185 GLU A CA 1
ATOM 1430 C C . GLU A 1 185 ? -51.125 3.677 -3.110 1.00 46.28 185 GLU A C 1
ATOM 1432 O O . GLU A 1 185 ? -51.102 4.835 -3.518 1.00 46.28 185 GLU A O 1
ATOM 1437 N N . TRP A 1 186 ? -50.513 2.686 -3.761 1.00 50.91 186 TRP A N 1
ATOM 1438 C CA . TRP A 1 186 ? -49.993 2.829 -5.119 1.00 50.91 186 TRP A CA 1
ATOM 1439 C C . TRP A 1 186 ? -50.964 2.172 -6.101 1.00 50.91 186 TRP A C 1
ATOM 1441 O O . TRP A 1 186 ? -51.041 0.945 -6.194 1.00 50.91 186 TRP A O 1
ATOM 1451 N N . LEU A 1 187 ? -51.697 2.985 -6.864 1.00 39.59 187 LEU A N 1
ATOM 1452 C CA . LEU A 1 187 ? -52.491 2.516 -8.001 1.00 39.59 187 LEU A CA 1
ATOM 1453 C C . LEU A 1 187 ? -51.554 2.174 -9.167 1.00 39.59 187 LEU A C 1
ATOM 1455 O O . LEU A 1 187 ? -51.158 3.033 -9.954 1.00 39.59 187 LEU A O 1
ATOM 1459 N N . LEU A 1 188 ? -51.192 0.897 -9.289 1.00 42.91 188 LEU A N 1
ATOM 1460 C CA . LEU A 1 188 ? -50.539 0.378 -10.490 1.00 42.91 188 LEU A CA 1
ATOM 1461 C C . LEU A 1 188 ? -51.572 0.285 -11.623 1.00 42.91 188 LEU A C 1
ATOM 1463 O O . LEU A 1 188 ? -52.358 -0.659 -11.702 1.00 42.91 188 LEU A O 1
ATOM 1467 N N . SER A 1 189 ? -51.566 1.287 -12.504 1.00 40.34 189 SER A N 1
ATOM 1468 C CA . SER A 1 189 ? -52.265 1.242 -13.791 1.00 40.34 189 SER A CA 1
ATOM 1469 C C . SER A 1 189 ? -51.722 0.088 -14.646 1.00 40.34 189 SER A C 1
ATOM 1471 O O . SER A 1 189 ? -50.511 -0.066 -14.798 1.00 40.34 189 SER A O 1
ATOM 1473 N N . LYS A 1 190 ? -52.620 -0.716 -15.233 1.00 43.50 190 LYS A N 1
ATOM 1474 C CA . LYS A 1 190 ? -52.289 -1.865 -16.101 1.00 43.50 190 LYS A CA 1
ATOM 1475 C C . LYS A 1 190 ? -51.608 -1.490 -17.427 1.00 43.50 190 LYS A C 1
ATOM 1477 O O . LYS A 1 190 ? -51.178 -2.383 -18.149 1.00 43.50 190 LYS A O 1
ATOM 1482 N N . SER A 1 191 ? -51.475 -0.209 -17.758 1.00 46.62 191 SER A N 1
ATOM 1483 C CA . SER A 1 191 ? -50.642 0.236 -18.878 1.00 46.62 191 SER A CA 1
ATOM 1484 C C . SER A 1 191 ? -49.269 0.629 -18.335 1.00 46.62 191 SER A C 1
ATOM 1486 O O . SER A 1 191 ? -49.202 1.549 -17.523 1.00 46.62 191 SER A O 1
ATOM 1488 N N . GLY A 1 192 ? -48.196 -0.036 -18.767 1.00 45.00 192 GLY A N 1
ATOM 1489 C CA . GLY A 1 192 ? -46.812 0.136 -18.296 1.00 45.00 192 GLY A CA 1
ATOM 1490 C C . GLY A 1 192 ? -46.155 1.504 -18.547 1.00 45.00 192 GLY A C 1
ATOM 1491 O O . GLY A 1 192 ? -45.004 1.562 -18.962 1.00 45.00 192 GLY A O 1
ATOM 1492 N N . ALA A 1 193 ? -46.845 2.608 -18.273 1.00 41.03 193 ALA A N 1
ATOM 1493 C CA . ALA A 1 193 ? -46.301 3.955 -18.267 1.00 41.03 193 ALA A CA 1
ATOM 1494 C C . ALA A 1 193 ? -46.063 4.397 -16.816 1.00 41.03 193 ALA A C 1
ATOM 1496 O O . ALA A 1 193 ? -47.005 4.653 -16.062 1.00 41.03 193 ALA A O 1
ATOM 1497 N N . ARG A 1 194 ? -44.789 4.514 -16.421 1.00 43.66 194 ARG A N 1
ATOM 1498 C CA . ARG A 1 194 ? -44.405 5.199 -15.181 1.00 43.66 194 ARG A CA 1
ATOM 1499 C C . ARG A 1 194 ? -44.705 6.690 -15.347 1.00 43.66 194 ARG A C 1
ATOM 1501 O O . ARG A 1 194 ? -43.913 7.415 -15.938 1.00 43.66 194 ARG A O 1
ATOM 1508 N N . LYS A 1 195 ? -45.841 7.160 -14.834 1.00 44.06 195 LYS A N 1
ATOM 1509 C CA . LYS A 1 195 ? -46.042 8.594 -14.599 1.00 44.06 195 LYS A CA 1
ATOM 1510 C C . LYS A 1 195 ? -45.425 8.938 -13.247 1.00 44.06 195 LYS A C 1
ATOM 1512 O O . LYS A 1 195 ? -45.928 8.511 -12.213 1.00 44.06 195 LYS A O 1
ATOM 1517 N N . HIS A 1 196 ? -44.327 9.689 -13.260 1.00 39.53 196 HIS A N 1
ATOM 1518 C CA . HIS A 1 196 ? -43.848 10.378 -12.067 1.00 39.53 196 HIS A CA 1
ATOM 1519 C C . HIS A 1 196 ? -44.861 11.467 -11.712 1.00 39.53 196 HIS A C 1
ATOM 1521 O O . HIS A 1 196 ? -44.976 12.460 -12.426 1.00 39.53 196 HIS A O 1
ATOM 1527 N N . PHE A 1 197 ? -45.605 11.273 -10.627 1.00 39.28 197 PHE A N 1
ATOM 1528 C CA . PHE A 1 197 ? -46.366 12.349 -10.005 1.00 39.28 197 PHE A CA 1
ATOM 1529 C C . PHE A 1 197 ? -45.431 13.047 -9.013 1.00 39.28 197 PHE A C 1
ATOM 1531 O O . PHE A 1 197 ? -45.032 12.456 -8.009 1.00 39.28 197 PHE A O 1
ATOM 1538 N N . ARG A 1 198 ? -45.014 14.278 -9.331 1.00 41.62 198 ARG A N 1
ATOM 1539 C CA . ARG A 1 198 ? -44.469 15.196 -8.323 1.00 41.62 198 ARG A CA 1
ATOM 1540 C C . ARG A 1 198 ? -45.623 15.561 -7.391 1.00 41.62 198 ARG A C 1
ATOM 1542 O O . ARG A 1 198 ? -46.713 15.859 -7.864 1.00 41.62 198 ARG A O 1
ATOM 1549 N N . SER A 1 199 ? -45.394 15.506 -6.084 1.00 44.41 199 SER A N 1
ATOM 1550 C CA . SER A 1 199 ? -46.337 16.006 -5.087 1.00 44.41 199 SER A CA 1
ATOM 1551 C C . SER A 1 199 ? -46.535 17.511 -5.287 1.00 44.41 199 SER A C 1
ATOM 1553 O O . SER A 1 199 ? -45.596 18.291 -5.107 1.00 44.41 199 SER A O 1
ATOM 1555 N N . ASP A 1 200 ? -47.747 17.899 -5.675 1.00 49.44 200 ASP A N 1
ATOM 1556 C CA . ASP A 1 200 ? -48.204 19.280 -5.823 1.00 49.44 200 ASP A CA 1
ATOM 1557 C C . ASP A 1 200 ? -48.277 19.985 -4.460 1.00 49.44 200 ASP A C 1
ATOM 1559 O O . ASP A 1 200 ? -49.342 20.117 -3.863 1.00 49.44 200 ASP A O 1
ATOM 1563 N N . ALA A 1 201 ? -47.131 20.456 -3.971 1.00 48.47 201 ALA A N 1
ATOM 1564 C CA . ALA A 1 201 ? -47.071 21.488 -2.936 1.00 48.47 201 ALA A CA 1
ATOM 1565 C C . ALA A 1 201 ? -46.730 22.872 -3.526 1.00 48.47 201 ALA A C 1
ATOM 1567 O O . ALA A 1 201 ? -47.095 23.885 -2.947 1.00 48.47 201 ALA A O 1
ATOM 1568 N N . SER A 1 202 ? -46.112 22.941 -4.715 1.00 51.91 202 SER A N 1
ATOM 1569 C CA . SER A 1 202 ? -45.709 24.212 -5.344 1.00 51.91 202 SER A CA 1
ATOM 1570 C C . SER A 1 202 ? -46.724 24.792 -6.341 1.00 51.91 202 SER A C 1
ATOM 1572 O O . SER A 1 202 ? -46.604 25.947 -6.742 1.00 51.91 202 SER A O 1
ATOM 1574 N N . ALA A 1 203 ? -47.747 24.028 -6.742 1.00 46.72 203 ALA A N 1
ATOM 1575 C CA . ALA A 1 203 ? -48.752 24.486 -7.708 1.00 46.72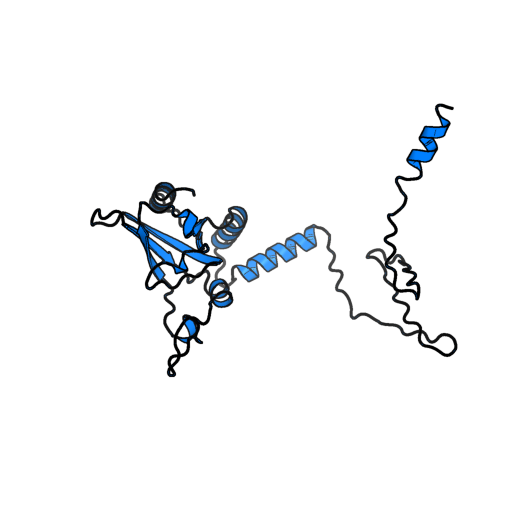 203 ALA A CA 1
ATOM 1576 C C . ALA A 1 203 ? -49.866 25.349 -7.079 1.00 46.72 203 ALA A C 1
ATOM 1578 O O . ALA A 1 203 ? -50.511 26.124 -7.786 1.00 46.72 203 ALA A O 1
ATOM 1579 N N . GLN A 1 204 ? -50.084 25.262 -5.760 1.00 49.59 204 GLN A N 1
ATOM 1580 C CA . GLN A 1 204 ? -51.083 26.090 -5.071 1.00 49.59 204 GLN A CA 1
ATOM 1581 C C . GLN A 1 204 ? -50.569 27.501 -4.734 1.00 49.59 204 GLN A C 1
ATOM 1583 O O . GLN A 1 204 ? -51.360 28.444 -4.763 1.00 49.59 204 GLN A O 1
ATOM 1588 N N . GLU A 1 205 ? -49.260 27.694 -4.526 1.00 51.78 205 GLU A N 1
ATOM 1589 C CA . GLU A 1 205 ? -48.683 29.035 -4.311 1.00 51.78 205 GLU A CA 1
ATOM 1590 C C . GLU A 1 205 ? -48.700 29.892 -5.590 1.00 51.78 205 GLU A C 1
ATOM 1592 O O . GLU A 1 205 ? -49.041 31.074 -5.537 1.00 51.78 205 GLU A O 1
ATOM 1597 N N . ALA A 1 206 ? -48.485 29.292 -6.766 1.00 52.06 206 ALA A N 1
ATOM 1598 C CA . ALA A 1 206 ? -48.496 30.020 -8.041 1.00 52.06 206 ALA A CA 1
ATOM 1599 C C . ALA A 1 206 ? -49.894 30.528 -8.471 1.00 52.06 206 ALA A C 1
ATOM 1601 O O . ALA A 1 206 ? -50.006 31.465 -9.265 1.00 52.06 206 ALA A O 1
ATOM 1602 N N . ILE A 1 207 ? -50.979 29.937 -7.950 1.00 53.28 207 ILE A N 1
ATOM 1603 C CA . ILE A 1 207 ? -52.360 30.379 -8.223 1.00 53.28 207 ILE A CA 1
ATOM 1604 C C . ILE A 1 207 ? -52.811 31.454 -7.216 1.00 53.28 207 ILE A C 1
ATOM 1606 O O . ILE A 1 207 ? -53.643 32.300 -7.557 1.00 53.28 207 ILE A O 1
ATOM 1610 N N . ALA A 1 208 ? -52.230 31.488 -6.012 1.00 53.09 208 ALA A N 1
ATOM 1611 C CA . ALA A 1 208 ? -52.516 32.516 -5.011 1.00 53.09 208 ALA A CA 1
ATOM 1612 C C . ALA A 1 208 ? -51.878 33.880 -5.352 1.00 53.09 208 ALA A C 1
ATOM 1614 O O . ALA A 1 208 ? -52.492 34.917 -5.098 1.00 53.09 208 ALA A O 1
ATOM 1615 N N . GLU A 1 209 ? -50.705 33.908 -5.995 1.00 52.44 209 GLU A N 1
ATOM 1616 C CA . GLU A 1 209 ? -50.045 35.167 -6.389 1.00 52.44 209 GLU A CA 1
ATOM 1617 C C . GLU A 1 209 ? -50.717 35.883 -7.572 1.00 52.44 209 GLU A C 1
ATOM 1619 O O . GLU A 1 209 ? -50.754 37.114 -7.613 1.00 52.44 209 GLU A O 1
ATOM 1624 N N . ARG A 1 210 ? -51.351 35.152 -8.499 1.00 54.53 210 ARG A N 1
ATOM 1625 C CA . ARG A 1 210 ? -52.037 35.753 -9.662 1.00 54.53 210 ARG A CA 1
ATOM 1626 C C . ARG A 1 210 ? -53.378 36.426 -9.351 1.00 54.53 210 ARG A C 1
ATOM 1628 O O . ARG A 1 210 ? -53.922 37.087 -10.226 1.00 54.53 210 ARG A O 1
ATOM 1635 N N . ARG A 1 211 ? -53.907 36.294 -8.129 1.00 54.91 211 ARG A N 1
ATOM 1636 C CA . ARG A 1 211 ? -55.131 36.988 -7.675 1.00 54.91 211 ARG A CA 1
ATOM 1637 C C . ARG A 1 211 ? -54.861 38.230 -6.818 1.00 54.91 211 ARG A C 1
ATOM 1639 O O . ARG A 1 211 ? -55.810 38.863 -6.372 1.00 54.91 211 ARG A O 1
ATOM 1646 N N . ARG A 1 212 ? -53.593 38.584 -6.568 1.00 55.41 212 ARG A N 1
ATOM 1647 C CA . ARG A 1 212 ? -53.219 39.803 -5.820 1.00 55.41 212 ARG A CA 1
ATOM 1648 C C . ARG A 1 212 ? -52.841 40.999 -6.699 1.00 55.41 212 ARG A C 1
ATOM 1650 O O . ARG A 1 212 ? -52.712 42.091 -6.161 1.00 55.41 212 ARG A O 1
ATOM 1657 N N . PHE A 1 213 ? -52.695 40.817 -8.012 1.00 54.12 213 PHE A N 1
ATOM 1658 C CA . PHE A 1 213 ? -52.265 41.873 -8.942 1.00 54.12 213 PHE A CA 1
ATOM 1659 C C . PHE A 1 213 ? -53.072 41.919 -10.256 1.00 54.12 213 PHE A C 1
ATOM 1661 O O . PHE A 1 213 ? -52.535 42.291 -11.298 1.00 54.12 213 PHE A O 1
ATOM 1668 N N . GLY A 1 214 ? -54.357 41.555 -10.220 1.00 51.00 214 GLY A N 1
ATOM 1669 C CA . GLY A 1 214 ? -55.280 41.670 -11.355 1.00 51.00 214 GLY A CA 1
ATOM 1670 C C . GLY A 1 214 ? -56.705 41.900 -10.895 1.00 51.00 214 GLY A C 1
ATOM 1671 O O . GLY A 1 214 ? -57.120 41.168 -9.970 1.00 51.00 214 GLY A O 1
#

Sequence (214 aa):
METVQDLLNAVAAGQRPVATFERGIEDLDDIYPEAGMRARIVACSDSRYGDGIIDVQCSFGEFEAHNMAIERPNYYDQDGNPRLTAHQAGQYKPEQTLYFMATDPLSKFMSPADEKAMAIYLEWAATGKTGVSYIQWLEQQLGAAREALGHRGSVVGPWCVRRTRVGGGFAVNREIRDAAGSRVEWLLSKSGARKHFRSDASAQEAIAERRRFG

Secondary structure (DSSP, 8-state):
--SHHHHHHHHHTT--PEEEEPTTGGGSTT----TT-EEEEEEEEE-TT-SSEEEEEEE-GGGHHHHHTT----EE-TTS-EEE-TTTTT---SEEEEEEETTS-GGGTEEE--HHHHHHHHHHHHT--TT--HHHHHHHHHHHHHHHTT--------------EETTEE-----EE-TT--EE-----SS---------SSTTHHHHHTTS--

Foldseek 3Di:
DWALVVVQVCLVVVHWFKKAWADCLVVAPPDQDDHRAIWTFNHWDQDPPPPQKIKTKTARVLVCVVRVVVFDQQDQDPVGDSGHGCVRVVNDDRMDIDIDRNPDTCVNTIDGPDPVVVVLVVVVVVVVDPPQRSVNVVVVVVVVVCVVVVCPPPPVPDQPQDFDDDPPDTDRQDFDADPVRDTDDDPDDPPPDDDDDDPPPPVVVVVVVVVVPD

pLDDT: mean 77.74, std 19.7, range [39.28, 97.5]

Radius of gyration: 28.53 Å; chains: 1; bounding box: 87×67×41 Å